Protein AF-0000000087714500 (afdb_homodimer)

Structure (mmCIF, N/CA/C/O backbone):
data_AF-0000000087714500-model_v1
#
loop_
_entity.id
_entity.type
_entity.pdbx_description
1 polymer 'MIase like protein'
#
loop_
_atom_site.group_PDB
_atom_site.id
_atom_site.type_symbol
_atom_site.label_atom_id
_atom_site.label_alt_id
_atom_site.label_comp_id
_atom_site.label_asym_id
_atom_site.label_entity_id
_atom_site.label_seq_id
_atom_site.pdbx_PDB_ins_code
_atom_site.Cartn_x
_atom_site.Cartn_y
_atom_site.Cartn_z
_atom_site.occupancy
_atom_site.B_iso_or_equiv
_atom_site.auth_seq_id
_atom_site.auth_comp_id
_atom_site.auth_asym_id
_atom_site.auth_atom_id
_atom_site.pdbx_PDB_model_num
ATOM 1 N N . MET A 1 1 ? -14.469 1.144 -5.785 1 96.19 1 MET A N 1
ATOM 2 C CA . MET A 1 1 ? -13.891 1.275 -4.449 1 96.19 1 MET A CA 1
ATOM 3 C C . MET A 1 1 ? -12.492 0.676 -4.402 1 96.19 1 MET A C 1
ATOM 5 O O . MET A 1 1 ? -12.242 -0.379 -4.988 1 96.19 1 MET A O 1
ATOM 9 N N . LEU A 1 2 ? -11.625 1.388 -3.674 1 98 2 LEU A N 1
ATOM 10 C CA . LEU A 1 2 ? -10.219 0.977 -3.689 1 98 2 LEU A CA 1
ATOM 11 C C . LEU A 1 2 ? -9.867 0.197 -2.428 1 98 2 LEU A C 1
ATOM 13 O O . LEU A 1 2 ? -10.344 0.522 -1.339 1 98 2 LEU A O 1
ATOM 17 N N . TYR A 1 3 ? -8.992 -0.788 -2.623 1 98.62 3 TYR A N 1
ATOM 18 C CA . TYR A 1 3 ? -8.492 -1.609 -1.527 1 98.62 3 TYR A CA 1
ATOM 19 C C . TYR A 1 3 ? -6.996 -1.867 -1.679 1 98.62 3 TYR A C 1
ATOM 21 O O . TYR A 1 3 ? -6.52 -2.184 -2.771 1 98.62 3 TYR A O 1
ATOM 29 N N . LEU A 1 4 ? -6.293 -1.679 -0.633 1 98.69 4 LEU A N 1
ATOM 30 C CA . LEU A 1 4 ? -4.945 -2.234 -0.58 1 98.69 4 LEU A CA 1
ATOM 31 C C . LEU A 1 4 ? -4.977 -3.693 -0.133 1 98.69 4 LEU A C 1
ATOM 33 O O . LEU A 1 4 ? -5.543 -4.012 0.915 1 98.69 4 LEU A O 1
ATOM 37 N N . ILE A 1 5 ? -4.457 -4.516 -0.934 1 98.31 5 ILE A N 1
ATOM 38 C CA . ILE A 1 5 ? -4.355 -5.934 -0.593 1 98.31 5 ILE A CA 1
ATOM 39 C C . ILE A 1 5 ? -2.889 -6.328 -0.46 1 98.31 5 ILE A C 1
ATOM 41 O O . ILE A 1 5 ? -2.096 -6.117 -1.381 1 98.31 5 ILE A O 1
ATOM 45 N N . TRP A 1 6 ? -2.578 -6.809 0.704 1 98.62 6 TRP A N 1
ATOM 46 C CA . TRP A 1 6 ? -1.224 -7.25 1.016 1 98.62 6 TRP A CA 1
ATOM 47 C C . TRP A 1 6 ? -1.158 -8.766 1.122 1 98.62 6 TRP A C 1
ATOM 49 O O . TRP A 1 6 ? -1.784 -9.367 2.002 1 98.62 6 TRP A O 1
ATOM 59 N N . PHE A 1 7 ? -0.385 -9.438 0.23 1 97.69 7 PHE A N 1
ATOM 60 C CA . PHE A 1 7 ? -0.197 -10.883 0.217 1 97.69 7 PHE A CA 1
ATOM 61 C C . PHE A 1 7 ? 1.131 -11.266 0.862 1 97.69 7 PHE A C 1
ATOM 63 O O . PHE A 1 7 ? 2.186 -10.766 0.464 1 97.69 7 PHE A O 1
ATOM 70 N N . LYS A 1 8 ? 1.048 -12.117 1.757 1 98.06 8 LYS A N 1
ATOM 71 C CA . LYS A 1 8 ? 2.24 -12.703 2.365 1 98.06 8 LYS A CA 1
ATOM 72 C C . LYS A 1 8 ? 2.299 -14.211 2.125 1 98.06 8 LYS A C 1
ATOM 74 O O . LYS A 1 8 ? 1.438 -14.953 2.6 1 98.06 8 LYS A O 1
ATOM 79 N N . ILE A 1 9 ? 3.326 -14.602 1.441 1 96.69 9 ILE A N 1
ATOM 80 C CA . ILE A 1 9 ? 3.445 -16 1.029 1 96.69 9 ILE A CA 1
ATOM 81 C C . ILE A 1 9 ? 4.387 -16.734 1.978 1 96.69 9 ILE A C 1
ATOM 83 O O . ILE A 1 9 ? 5.551 -16.359 2.127 1 96.69 9 ILE A O 1
ATOM 87 N N . HIS A 1 10 ? 3.869 -17.672 2.646 1 95.94 10 HIS A N 1
ATOM 88 C CA . HIS A 1 10 ? 4.625 -18.609 3.482 1 95.94 10 HIS A CA 1
ATOM 89 C C . HIS A 1 10 ? 4.789 -19.953 2.801 1 95.94 10 HIS A C 1
ATOM 91 O O . HIS A 1 10 ? 3.818 -20.703 2.66 1 95.94 10 HIS A O 1
ATOM 97 N N . GLN A 1 11 ? 5.941 -20.203 2.445 1 93.75 11 GLN A N 1
ATOM 98 C CA . GLN A 1 11 ? 6.219 -21.438 1.723 1 93.75 11 GLN A CA 1
ATOM 99 C C . GLN A 1 11 ? 6.148 -22.656 2.654 1 93.75 11 GLN A C 1
ATOM 101 O O . GLN A 1 11 ? 6.969 -22.781 3.566 1 93.75 11 GLN A O 1
ATOM 106 N N . PRO A 1 12 ? 5.215 -23.531 2.389 1 92.06 12 PRO A N 1
ATOM 107 C CA . PRO A 1 12 ? 5.184 -24.75 3.201 1 92.06 12 PRO A CA 1
ATOM 108 C C . PRO A 1 12 ? 6.395 -25.641 2.959 1 92.06 12 PRO A C 1
ATOM 110 O O . PRO A 1 12 ? 7.004 -25.594 1.888 1 92.06 12 PRO A O 1
ATOM 113 N N . GLU A 1 13 ? 6.684 -26.484 3.922 1 91.56 13 GLU A N 1
ATOM 114 C CA . GLU A 1 13 ? 7.801 -27.422 3.805 1 91.56 13 GLU A CA 1
ATOM 115 C C . GLU A 1 13 ? 7.598 -28.375 2.639 1 91.56 13 GLU A C 1
ATOM 117 O O . GLU A 1 13 ? 8.57 -28.828 2.016 1 91.56 13 GLU A O 1
ATOM 122 N N . SER A 1 14 ? 6.398 -28.703 2.377 1 91.56 14 SER A N 1
ATOM 123 C CA . SER A 1 14 ? 6.039 -29.688 1.367 1 91.56 14 SER A CA 1
ATOM 124 C C . SER A 1 14 ? 6.215 -29.125 -0.041 1 91.56 14 SER A C 1
ATOM 126 O O . SER A 1 14 ? 6.141 -29.875 -1.022 1 91.56 14 SER A O 1
ATOM 128 N N . ILE A 1 15 ? 6.414 -27.859 -0.258 1 91.38 15 ILE A N 1
ATOM 129 C CA . ILE A 1 15 ? 6.562 -27.188 -1.545 1 91.38 15 ILE A CA 1
ATOM 130 C C . ILE A 1 15 ? 8.016 -26.766 -1.744 1 91.38 15 ILE A C 1
ATOM 132 O O . ILE A 1 15 ? 8.586 -26.062 -0.908 1 91.38 15 ILE A O 1
ATOM 136 N N . THR A 1 16 ? 8.594 -27.234 -2.836 1 93.19 16 THR A N 1
ATOM 137 C CA . THR A 1 16 ? 9.961 -26.828 -3.125 1 93.19 16 THR A CA 1
ATOM 138 C C . THR A 1 16 ? 10.008 -25.391 -3.646 1 93.19 16 THR A C 1
ATOM 140 O O . THR A 1 16 ? 8.977 -24.844 -4.031 1 93.19 16 THR A O 1
ATOM 143 N N . GLN A 1 17 ? 11.234 -24.844 -3.688 1 93.12 17 GLN A N 1
ATOM 144 C CA . GLN A 1 17 ? 11.406 -23.484 -4.219 1 93.12 17 GLN A CA 1
ATOM 145 C C . GLN A 1 17 ? 11.008 -23.422 -5.691 1 93.12 17 GLN A C 1
ATOM 147 O O . GLN A 1 17 ? 10.352 -22.469 -6.117 1 93.12 17 GLN A O 1
ATOM 152 N N . ARG A 1 18 ? 11.422 -24.391 -6.41 1 94 18 ARG A N 1
ATOM 153 C CA . ARG A 1 18 ? 11.102 -24.422 -7.836 1 94 18 ARG A CA 1
ATOM 154 C C . ARG A 1 18 ? 9.594 -24.484 -8.055 1 94 18 ARG A C 1
ATOM 156 O O . ARG A 1 18 ? 9.062 -23.781 -8.922 1 94 18 ARG A O 1
ATOM 163 N N . HIS A 1 19 ? 8.93 -25.281 -7.297 1 94.06 19 HIS A N 1
ATOM 164 C CA . HIS A 1 19 ? 7.477 -25.391 -7.41 1 94.06 19 HIS A CA 1
ATOM 165 C C . HIS A 1 19 ? 6.789 -24.078 -7.062 1 94.06 19 HIS A C 1
ATOM 167 O O . HIS A 1 19 ? 5.848 -23.656 -7.742 1 94.06 19 HIS A O 1
ATOM 173 N N . LEU A 1 20 ? 7.246 -23.484 -6.039 1 94.31 20 LEU A N 1
ATOM 174 C CA . LEU A 1 20 ? 6.703 -22.188 -5.664 1 94.31 20 LEU A CA 1
ATOM 175 C C . LEU A 1 20 ? 6.852 -21.188 -6.809 1 94.31 20 LEU A C 1
ATOM 177 O O . LEU A 1 20 ? 5.926 -20.422 -7.09 1 94.31 20 LEU A O 1
ATOM 181 N N . MET A 1 21 ? 7.992 -21.219 -7.461 1 95.12 21 MET A N 1
ATOM 182 C CA . MET A 1 21 ? 8.227 -20.297 -8.562 1 95.12 21 MET A CA 1
ATOM 183 C C . MET A 1 21 ? 7.285 -20.578 -9.727 1 95.12 21 MET A C 1
ATOM 185 O O . MET A 1 21 ? 6.824 -19.672 -10.406 1 95.12 21 MET A O 1
ATOM 189 N N . GLN A 1 22 ? 6.98 -21.781 -9.922 1 94.88 22 GLN A N 1
ATOM 190 C CA . GLN A 1 22 ? 6.047 -22.156 -10.977 1 94.88 22 GLN A CA 1
ATOM 191 C C . GLN A 1 22 ? 4.641 -21.641 -10.68 1 94.88 22 GLN A C 1
ATOM 193 O O . GLN A 1 22 ? 3.955 -21.156 -11.578 1 94.88 22 GLN A O 1
ATOM 198 N N . ILE A 1 23 ? 4.246 -21.812 -9.469 1 93.88 23 ILE A N 1
ATOM 199 C CA . ILE A 1 23 ? 2.945 -21.297 -9.055 1 93.88 23 ILE A CA 1
ATOM 200 C C . ILE A 1 23 ? 2.904 -19.781 -9.242 1 93.88 23 ILE A C 1
ATOM 202 O O . ILE A 1 23 ? 1.93 -19.25 -9.766 1 93.88 23 ILE A O 1
ATOM 206 N N . TRP A 1 24 ? 3.969 -19.125 -8.812 1 94.06 24 TRP A N 1
ATOM 207 C CA . TRP A 1 24 ? 4.055 -17.672 -8.906 1 94.06 24 TRP A CA 1
ATOM 208 C C . TRP A 1 24 ? 4.016 -17.219 -10.367 1 94.06 24 TRP A C 1
ATOM 210 O O . TRP A 1 24 ? 3.438 -16.172 -10.68 1 94.06 24 TRP A O 1
ATOM 220 N N . GLN A 1 25 ? 4.602 -17.984 -11.211 1 94.75 25 GLN A N 1
ATOM 221 C CA . GLN A 1 25 ? 4.547 -17.672 -12.633 1 94.75 25 GLN A CA 1
ATOM 222 C C . GLN A 1 25 ? 3.107 -17.656 -13.141 1 94.75 25 GLN A C 1
ATOM 224 O O . GLN A 1 25 ? 2.695 -16.734 -13.844 1 94.75 25 GLN A O 1
ATOM 229 N N . ARG A 1 26 ? 2.369 -18.641 -12.781 1 93.56 26 ARG A N 1
ATOM 230 C CA . ARG A 1 26 ? 0.969 -18.734 -13.18 1 93.56 26 ARG A CA 1
ATOM 231 C C . ARG A 1 26 ? 0.16 -17.578 -12.578 1 93.56 26 ARG A C 1
ATOM 233 O O . ARG A 1 26 ? -0.722 -17.031 -13.234 1 93.56 26 ARG A O 1
ATOM 240 N N . GLU A 1 27 ? 0.467 -17.25 -11.328 1 94.44 27 GLU A N 1
ATOM 241 C CA . GLU A 1 27 ? -0.195 -16.109 -10.68 1 94.44 27 GLU A CA 1
ATOM 242 C C . GLU A 1 27 ? 0.058 -14.812 -11.438 1 94.44 27 GLU A C 1
ATOM 244 O O . GLU A 1 27 ? -0.869 -14.039 -11.672 1 94.44 27 GLU A O 1
ATOM 249 N N . ALA A 1 28 ? 1.34 -14.68 -11.789 1 94.75 28 ALA A N 1
ATOM 250 C CA . ALA A 1 28 ? 1.711 -13.461 -12.508 1 94.75 28 ALA A CA 1
ATOM 251 C C . ALA A 1 28 ? 0.986 -13.367 -13.844 1 94.75 28 ALA A C 1
ATOM 253 O O . ALA A 1 28 ? 0.526 -12.289 -14.242 1 94.75 28 ALA A O 1
ATOM 254 N N . GLU A 1 29 ? 0.837 -14.406 -14.523 1 93.81 29 GLU A N 1
ATOM 255 C CA . GLU A 1 29 ? 0.155 -14.445 -15.812 1 93.81 29 GLU A CA 1
ATOM 256 C C . GLU A 1 29 ? -1.329 -14.125 -15.664 1 93.81 29 GLU A C 1
ATOM 258 O O . GLU A 1 29 ? -1.932 -13.523 -16.547 1 93.81 29 GLU A O 1
ATOM 263 N N . ALA A 1 30 ? -1.865 -14.469 -14.562 1 92.69 30 ALA A N 1
ATOM 264 C CA . ALA A 1 30 ? -3.275 -14.195 -14.289 1 92.69 30 ALA A CA 1
ATOM 265 C C . ALA A 1 30 ? -3.486 -12.75 -13.867 1 92.69 30 ALA A C 1
ATOM 267 O O . ALA A 1 30 ? -4.496 -12.133 -14.219 1 92.69 30 ALA A O 1
ATOM 268 N N . ALA A 1 31 ? -2.551 -12.172 -13.148 1 94.31 31 ALA A N 1
ATOM 269 C CA . ALA A 1 31 ? -2.734 -10.867 -12.516 1 94.31 31 ALA A CA 1
ATOM 270 C C . ALA A 1 31 ? -2.387 -9.734 -13.484 1 94.31 31 ALA A C 1
ATOM 272 O O . ALA A 1 31 ? -3.033 -8.688 -13.477 1 94.31 31 ALA A O 1
ATOM 273 N N . LEU A 1 32 ? -1.409 -9.945 -14.344 1 95.06 32 LEU A N 1
ATOM 274 C CA . LEU A 1 32 ? -0.836 -8.875 -15.148 1 95.06 32 LEU A CA 1
ATOM 275 C C . LEU A 1 32 ? -1.864 -8.32 -16.141 1 95.06 32 LEU A C 1
ATOM 277 O O . LEU A 1 32 ? -1.932 -7.109 -16.359 1 95.06 32 LEU A O 1
ATOM 281 N N . PRO A 1 33 ? -2.77 -9.211 -16.75 1 94.06 33 PRO A N 1
ATOM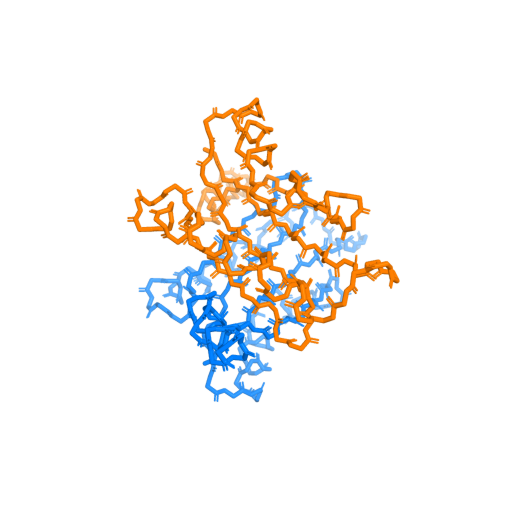 282 C CA . PRO A 1 33 ? -3.834 -8.656 -17.594 1 94.06 33 PRO A CA 1
ATOM 283 C C . PRO A 1 33 ? -4.766 -7.723 -16.828 1 94.06 33 PRO A C 1
ATOM 285 O O . PRO A 1 33 ? -5.246 -6.73 -17.375 1 94.06 33 PRO A O 1
ATOM 288 N N . ALA A 1 34 ? -5.059 -7.988 -15.547 1 93.56 34 ALA A N 1
ATOM 289 C CA . ALA A 1 34 ? -5.926 -7.16 -14.711 1 93.56 34 ALA A CA 1
ATOM 290 C C . ALA A 1 34 ? -5.289 -5.797 -14.453 1 93.56 34 ALA A C 1
ATOM 292 O O . ALA A 1 34 ? -5.996 -4.805 -14.25 1 93.56 34 ALA A O 1
ATOM 293 N N . VAL A 1 35 ? -3.955 -5.742 -14.391 1 94.88 35 VAL A N 1
ATOM 294 C CA . VAL A 1 35 ? -3.234 -4.48 -14.273 1 94.88 35 VAL A CA 1
ATOM 295 C C . VAL A 1 35 ? -3.439 -3.646 -15.531 1 94.88 35 VAL A C 1
ATOM 297 O O . VAL A 1 35 ? -3.781 -2.463 -15.453 1 94.88 35 VAL A O 1
ATOM 300 N N . LYS A 1 36 ? -3.34 -4.242 -16.625 1 94.19 36 LYS A N 1
ATOM 301 C CA . LYS A 1 36 ? -3.475 -3.568 -17.906 1 94.19 36 LYS A CA 1
ATOM 302 C C . LYS A 1 36 ? -4.895 -3.041 -18.109 1 94.19 36 LYS A C 1
ATOM 304 O O . LYS A 1 36 ? -5.09 -1.977 -18.703 1 94.19 36 LYS A O 1
ATOM 309 N N . GLN A 1 37 ? -5.867 -3.746 -17.594 1 94.5 37 GLN A N 1
ATOM 310 C CA . GLN A 1 37 ? -7.27 -3.379 -17.75 1 94.5 37 GLN A CA 1
ATOM 311 C C . GLN A 1 37 ? -7.68 -2.326 -16.734 1 94.5 37 GLN A C 1
ATOM 313 O O . GLN A 1 37 ? -8.781 -1.779 -16.797 1 94.5 37 GLN A O 1
ATOM 318 N N . GLY A 1 38 ? -6.902 -2.141 -15.742 1 93.88 38 GLY A N 1
ATOM 319 C CA . GLY A 1 38 ? -7.145 -1.068 -14.789 1 93.88 38 GLY A CA 1
ATOM 320 C C . GLY A 1 38 ? -7.895 -1.525 -13.555 1 93.88 38 GLY A C 1
ATOM 321 O O . GLY A 1 38 ? -8.219 -0.715 -12.68 1 93.88 38 GLY A O 1
ATOM 322 N N . LYS A 1 39 ? -8.258 -2.73 -13.602 1 95.06 39 LYS A N 1
ATOM 323 C CA . LYS A 1 39 ? -8.883 -3.262 -12.391 1 95.06 39 LYS A CA 1
ATOM 324 C C . LYS A 1 39 ? -7.91 -3.236 -11.211 1 95.06 39 LYS A C 1
ATOM 326 O O . LYS A 1 39 ? -8.312 -2.977 -10.078 1 95.06 39 LYS A O 1
ATOM 331 N N . ILE A 1 40 ? -6.691 -3.625 -11.438 1 96.56 40 ILE A N 1
ATOM 332 C CA . ILE A 1 40 ? -5.59 -3.434 -10.5 1 96.56 40 ILE A CA 1
ATOM 333 C C . ILE A 1 40 ? -4.867 -2.123 -10.812 1 96.56 40 ILE A C 1
ATOM 335 O O . ILE A 1 40 ? -4.273 -1.976 -11.883 1 96.56 40 ILE A O 1
ATOM 339 N N . LYS A 1 41 ? -4.906 -1.205 -9.883 1 97 41 LYS A N 1
ATOM 340 C CA . LYS A 1 41 ? -4.363 0.133 -10.109 1 97 41 LYS A CA 1
ATOM 341 C C . LYS A 1 41 ? -2.854 0.158 -9.898 1 97 41 LYS A C 1
ATOM 343 O O . LYS A 1 41 ? -2.17 1.061 -10.383 1 97 41 LYS A O 1
ATOM 348 N N . GLY A 1 42 ? -2.338 -0.772 -9.133 1 97.5 42 GLY A N 1
ATOM 349 C CA . GLY A 1 42 ? -0.923 -0.968 -8.859 1 97.5 42 GLY A CA 1
ATOM 350 C C . GLY A 1 42 ? -0.609 -2.34 -8.297 1 97.5 42 GLY A C 1
ATOM 351 O O . GLY A 1 42 ? -1.391 -2.887 -7.512 1 97.5 42 GLY A O 1
ATOM 352 N N . LEU A 1 43 ? 0.417 -2.906 -8.68 1 98.38 43 LEU A N 1
ATOM 353 C CA . LEU A 1 43 ? 0.875 -4.227 -8.258 1 98.38 43 LEU A CA 1
ATOM 354 C C . LEU A 1 43 ? 2.395 -4.258 -8.125 1 98.38 43 LEU A C 1
ATOM 356 O O . LEU A 1 43 ? 3.111 -4.027 -9.102 1 98.38 43 LEU A O 1
ATOM 360 N N . TRP A 1 44 ? 2.84 -4.555 -6.91 1 98.62 44 TRP A N 1
ATOM 361 C CA . TRP A 1 44 ? 4.273 -4.469 -6.645 1 98.62 44 TRP A CA 1
ATOM 362 C C . TRP A 1 44 ? 4.746 -5.664 -5.824 1 98.62 44 TRP A C 1
ATOM 364 O O . TRP A 1 44 ? 3.982 -6.23 -5.039 1 98.62 44 TRP A O 1
ATOM 374 N N . LYS A 1 45 ? 5.941 -6.031 -6.051 1 98.56 45 LYS A N 1
ATOM 375 C CA . LYS A 1 45 ? 6.668 -6.992 -5.223 1 98.56 45 LYS A CA 1
ATOM 376 C C . LYS A 1 45 ? 7.504 -6.281 -4.16 1 98.56 45 LYS A C 1
ATOM 378 O O . LYS A 1 45 ? 8.234 -5.332 -4.469 1 98.56 45 LYS A O 1
ATOM 383 N N . VAL A 1 46 ? 7.34 -6.703 -2.877 1 98.44 46 VAL A N 1
ATOM 384 C CA . VAL A 1 46 ? 8.188 -6.176 -1.817 1 98.44 46 VAL A CA 1
ATOM 385 C C . VAL A 1 46 ? 9.594 -6.777 -1.932 1 98.44 46 VAL A C 1
ATOM 387 O O . VAL A 1 46 ? 9.75 -8 -1.943 1 98.44 46 VAL A O 1
ATOM 390 N N . SER A 1 47 ? 10.531 -5.93 -2.037 1 97.44 47 SER A N 1
ATOM 391 C CA . SER A 1 47 ? 11.898 -6.395 -2.234 1 97.44 47 SER A CA 1
ATOM 392 C C . SER A 1 47 ? 12.359 -7.266 -1.07 1 97.44 47 SER A C 1
ATOM 394 O O . SER A 1 47 ? 12.18 -6.902 0.093 1 97.44 47 SER A O 1
ATOM 396 N N . GLY A 1 48 ? 12.891 -8.406 -1.395 1 95.69 48 GLY A N 1
ATOM 397 C CA . GLY A 1 48 ? 13.516 -9.273 -0.408 1 95.69 48 GLY A CA 1
ATOM 398 C C . GLY A 1 48 ? 12.516 -10.109 0.369 1 95.69 48 GLY A C 1
ATOM 399 O O . GLY A 1 48 ? 12.898 -10.945 1.187 1 95.69 48 GLY A O 1
ATOM 400 N N . LYS A 1 49 ? 11.297 -9.883 0.153 1 97.19 49 LYS A N 1
ATOM 401 C CA . LYS A 1 49 ? 10.25 -10.609 0.854 1 97.19 49 LYS A CA 1
ATOM 402 C C . LYS A 1 49 ? 9.32 -11.32 -0.131 1 97.19 49 LYS A C 1
ATOM 404 O O . LYS A 1 49 ? 9.164 -10.883 -1.272 1 97.19 49 LYS A O 1
ATOM 409 N N . ARG A 1 50 ? 8.672 -12.406 0.323 1 96.75 50 ARG A N 1
ATOM 410 C CA . ARG A 1 50 ? 7.645 -13.062 -0.486 1 96.75 50 ARG A CA 1
ATOM 411 C C . ARG A 1 50 ? 6.277 -12.43 -0.255 1 96.75 50 ARG A C 1
ATOM 413 O O . ARG A 1 50 ?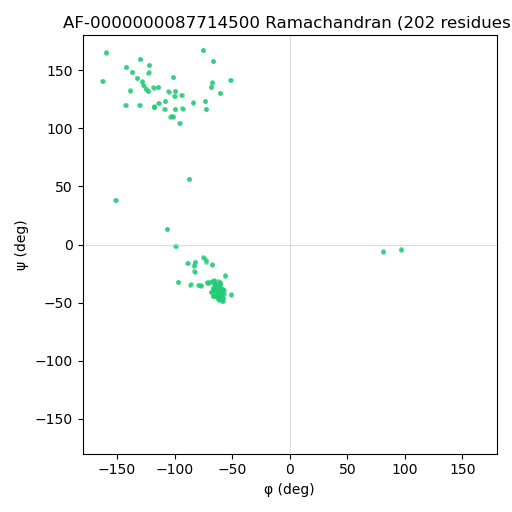 5.344 -13.102 0.184 1 96.75 50 ARG A O 1
ATOM 420 N N . GLU A 1 51 ? 6.355 -11.18 -0.503 1 98.12 51 GLU A N 1
ATOM 421 C CA . GLU A 1 51 ? 5.168 -10.359 -0.284 1 98.12 51 GLU A CA 1
ATOM 422 C C . GLU A 1 51 ? 4.84 -9.523 -1.518 1 98.12 51 GLU A C 1
ATOM 424 O O . GLU A 1 51 ? 5.742 -9.047 -2.209 1 98.12 51 GLU A O 1
ATOM 429 N N . VAL A 1 52 ? 3.547 -9.414 -1.798 1 98.25 52 VAL A N 1
ATOM 430 C CA . VAL A 1 52 ? 3.027 -8.633 -2.914 1 98.25 52 VAL A CA 1
ATOM 431 C C . VAL A 1 52 ? 1.963 -7.66 -2.412 1 98.25 52 VAL A C 1
ATOM 433 O O . VAL A 1 52 ? 1.129 -8.016 -1.577 1 98.25 52 VAL A O 1
ATOM 436 N N . VAL A 1 53 ? 2.041 -6.449 -2.92 1 98.62 53 VAL A N 1
ATOM 437 C CA . VAL A 1 53 ? 1.044 -5.438 -2.576 1 98.62 53 VAL A CA 1
ATOM 438 C C . VAL A 1 53 ? 0.308 -4.988 -3.836 1 98.62 53 VAL A C 1
ATOM 440 O O . VAL A 1 53 ? 0.93 -4.742 -4.871 1 98.62 53 VAL A O 1
ATOM 443 N N . ALA A 1 54 ? -0.999 -4.898 -3.693 1 98.44 54 ALA A N 1
ATOM 444 C CA . ALA A 1 54 ? -1.835 -4.477 -4.816 1 98.44 54 ALA A CA 1
ATOM 445 C C . ALA A 1 54 ? -2.834 -3.408 -4.383 1 98.44 54 ALA A C 1
ATOM 447 O O . ALA A 1 54 ? -3.277 -3.395 -3.23 1 98.44 54 ALA A O 1
ATOM 448 N N . ILE A 1 55 ? -3.082 -2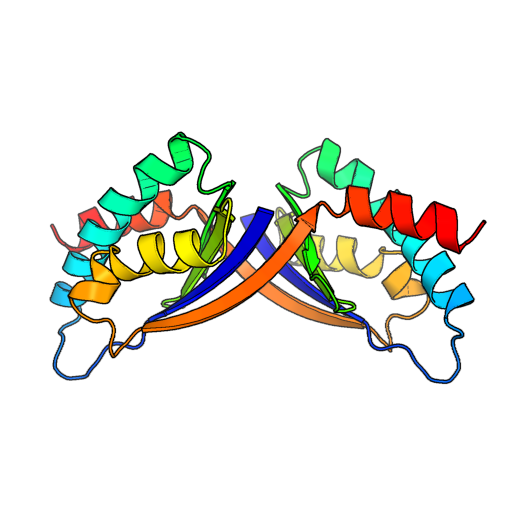.484 -5.246 1 98.56 55 ILE A N 1
ATOM 449 C CA . ILE A 1 55 ? -4.246 -1.61 -5.137 1 98.56 55 ILE A CA 1
ATOM 450 C C . ILE A 1 55 ? -5.332 -2.072 -6.102 1 98.56 55 ILE A C 1
ATOM 452 O O . ILE A 1 55 ? -5.188 -1.937 -7.32 1 98.56 55 ILE A O 1
ATOM 456 N N . LEU A 1 56 ? -6.426 -2.602 -5.57 1 98.06 56 LEU A N 1
ATOM 457 C CA . LEU A 1 56 ? -7.516 -3.182 -6.352 1 98.06 56 LEU A CA 1
ATOM 458 C C . LEU A 1 56 ? -8.727 -2.258 -6.359 1 98.06 56 LEU A C 1
ATOM 460 O O . LEU A 1 56 ? -9.102 -1.7 -5.324 1 98.06 56 LEU A O 1
ATOM 464 N N . ASP A 1 57 ? -9.289 -2.029 -7.531 1 97.69 57 ASP A N 1
ATOM 465 C CA . ASP A 1 57 ? -10.57 -1.348 -7.688 1 97.69 57 ASP A CA 1
ATOM 466 C C . ASP A 1 57 ? -11.711 -2.352 -7.824 1 97.69 57 ASP A C 1
ATOM 468 O O . ASP A 1 57 ? -11.867 -2.986 -8.867 1 97.69 57 ASP A O 1
ATOM 472 N N . ALA A 1 58 ? -12.516 -2.57 -6.824 1 96.81 58 ALA A N 1
ATOM 473 C CA . ALA A 1 58 ? -13.602 -3.547 -6.809 1 96.81 58 ALA A CA 1
ATOM 474 C C . ALA A 1 58 ? -14.945 -2.877 -6.523 1 96.81 58 ALA A C 1
ATOM 476 O O . ALA A 1 58 ? -15.023 -1.97 -5.691 1 96.81 58 ALA A O 1
ATOM 477 N N . ASP A 1 59 ? -15.984 -3.412 -7.074 1 95.5 59 ASP A N 1
ATOM 478 C CA . ASP A 1 59 ? -17.297 -2.773 -6.992 1 95.5 59 ASP A CA 1
ATOM 479 C C . ASP A 1 59 ? -18.047 -3.232 -5.75 1 95.5 59 ASP A C 1
ATOM 481 O O . ASP A 1 59 ? -19.094 -2.674 -5.41 1 95.5 59 ASP A O 1
ATOM 485 N N . SER A 1 60 ? -17.547 -4.352 -5.156 1 95.5 60 SER A N 1
ATOM 486 C CA . SER A 1 60 ? -18.203 -4.906 -3.982 1 95.5 60 SER A CA 1
ATOM 487 C C . SER A 1 60 ? -17.266 -5.805 -3.188 1 95.5 60 SER A C 1
ATOM 489 O O . SER A 1 60 ? -16.219 -6.219 -3.695 1 95.5 60 SER A O 1
ATOM 491 N N . HIS A 1 61 ? -17.703 -6.074 -1.954 1 93.75 61 HIS A N 1
ATOM 492 C CA . HIS A 1 61 ? -16.953 -7.004 -1.125 1 93.75 61 HIS A CA 1
ATOM 493 C C . HIS A 1 61 ? -16.969 -8.414 -1.718 1 93.75 61 HIS A C 1
ATOM 495 O O . HIS A 1 61 ? -15.953 -9.117 -1.679 1 93.75 61 HIS A O 1
ATOM 501 N N . GLU A 1 62 ? -18.109 -8.742 -2.227 1 95.31 62 GLU A N 1
ATOM 502 C CA . GLU A 1 62 ? -18.25 -10.055 -2.838 1 95.31 62 GLU A CA 1
ATOM 503 C C . GLU A 1 62 ? -17.312 -10.219 -4.031 1 95.31 62 GLU A C 1
ATOM 505 O O . GLU A 1 62 ? -16.781 -11.305 -4.266 1 95.31 62 GLU A O 1
ATOM 510 N N . GLU A 1 63 ? -17.141 -9.148 -4.734 1 96.56 63 GLU A N 1
ATOM 511 C CA . GLU A 1 63 ? -16.266 -9.203 -5.895 1 96.56 63 GLU A CA 1
ATOM 512 C C . GLU A 1 63 ? -14.82 -9.477 -5.473 1 96.56 63 GLU A C 1
ATOM 514 O O . GLU A 1 63 ? -14.094 -10.211 -6.152 1 96.56 63 GLU A O 1
ATOM 519 N N . ILE A 1 64 ? -14.406 -8.891 -4.391 1 95.25 64 ILE A N 1
ATOM 520 C CA . ILE A 1 64 ? -13.055 -9.133 -3.885 1 95.25 64 ILE A CA 1
ATOM 521 C C . ILE A 1 64 ? -12.867 -10.617 -3.619 1 95.25 64 ILE A C 1
ATOM 523 O O . ILE A 1 64 ? -11.883 -11.219 -4.07 1 95.25 64 ILE A O 1
ATOM 527 N N . ASP A 1 65 ? -13.852 -11.172 -2.92 1 95.5 65 ASP A N 1
ATOM 528 C CA . ASP A 1 65 ? -13.773 -12.602 -2.609 1 95.5 65 ASP A CA 1
ATOM 529 C C . ASP A 1 65 ? -13.719 -13.438 -3.885 1 95.5 65 ASP A C 1
ATOM 531 O O . ASP A 1 65 ? -12.945 -14.391 -3.975 1 95.5 65 ASP A O 1
ATOM 535 N N . GLN A 1 66 ? -14.508 -13.07 -4.836 1 95.06 66 GLN A N 1
ATOM 536 C CA . GLN A 1 66 ? -14.531 -13.789 -6.102 1 95.06 66 GLN A CA 1
ATOM 537 C C . GLN A 1 66 ? -13.172 -13.734 -6.793 1 95.06 66 GLN A C 1
ATOM 539 O O . GLN A 1 66 ? -12.68 -14.75 -7.289 1 95.06 66 GLN A O 1
ATOM 544 N N . ILE A 1 67 ? -12.602 -12.578 -6.836 1 93.44 67 ILE A N 1
ATOM 545 C CA . ILE A 1 67 ? -11.297 -12.398 -7.465 1 93.44 67 ILE A CA 1
ATOM 546 C C . ILE A 1 67 ? -10.25 -13.234 -6.734 1 93.44 67 ILE A C 1
ATOM 548 O O . ILE A 1 67 ? -9.523 -14.023 -7.352 1 93.44 67 ILE A O 1
ATOM 552 N N . LEU A 1 68 ? -10.234 -13.156 -5.457 1 93.06 68 LEU A N 1
ATOM 553 C CA . LEU A 1 68 ? -9.188 -13.766 -4.648 1 93.06 68 LEU A CA 1
ATOM 554 C C . LEU A 1 68 ? -9.273 -15.289 -4.711 1 93.06 68 LEU A C 1
ATOM 556 O O . LEU A 1 68 ? -8.25 -15.969 -4.809 1 93.06 68 LEU A O 1
ATOM 560 N N . GLU A 1 69 ? -10.484 -15.797 -4.672 1 92.44 69 GLU A N 1
ATOM 561 C CA . GLU A 1 69 ? -10.672 -17.234 -4.621 1 92.44 69 GLU A CA 1
ATOM 562 C C . GLU A 1 69 ? -10.352 -17.891 -5.969 1 92.44 69 GLU A C 1
ATOM 564 O O . GLU A 1 69 ? -10.156 -19.094 -6.051 1 92.44 69 GLU A O 1
ATOM 569 N N . ASN A 1 70 ? -10.25 -17.031 -6.977 1 91.31 70 ASN A N 1
ATOM 570 C CA . ASN A 1 70 ? -9.977 -17.562 -8.305 1 91.31 70 ASN A CA 1
ATOM 571 C C . ASN A 1 70 ? -8.5 -17.422 -8.664 1 91.31 70 ASN A C 1
ATOM 573 O O . ASN A 1 70 ? -8.07 -17.875 -9.734 1 91.31 70 ASN A O 1
ATOM 577 N N . LEU A 1 71 ? -7.75 -16.859 -7.805 1 92.56 71 LEU A N 1
ATOM 578 C CA . LEU A 1 71 ? -6.324 -16.719 -8.078 1 92.56 71 LEU A CA 1
ATOM 579 C C . LEU A 1 71 ? -5.633 -18.078 -8.07 1 92.56 71 LEU A C 1
ATOM 581 O O . LEU A 1 71 ? -5.863 -18.891 -7.168 1 92.56 71 LEU A O 1
ATOM 585 N N . PRO A 1 72 ? -4.781 -18.359 -9.023 1 93.19 72 PRO A N 1
ATOM 586 C CA . PRO A 1 72 ? -4.051 -19.625 -9.07 1 93.19 72 PRO A CA 1
ATOM 587 C C . PRO A 1 72 ? -3.355 -19.953 -7.75 1 93.19 72 PRO A C 1
ATOM 589 O O . PRO A 1 72 ? -3.404 -21.094 -7.293 1 93.19 72 PRO A O 1
ATOM 592 N N . ILE A 1 73 ? -2.732 -19.031 -7.109 1 93.19 73 ILE A N 1
ATOM 593 C CA . ILE A 1 73 ? -1.968 -19.312 -5.898 1 93.19 73 ILE A CA 1
ATOM 594 C C . ILE A 1 73 ? -2.914 -19.734 -4.777 1 93.19 73 ILE A C 1
ATOM 596 O O . ILE A 1 73 ? -2.582 -20.594 -3.965 1 93.19 73 ILE A O 1
ATOM 600 N N . MET A 1 74 ? -4.035 -19.109 -4.75 1 93.19 74 MET A N 1
ATOM 601 C CA . MET A 1 74 ? -5.012 -19.484 -3.725 1 93.19 74 MET A CA 1
ATOM 602 C C . MET A 1 74 ? -5.52 -20.906 -3.941 1 93.19 74 MET A C 1
ATOM 604 O O . MET A 1 74 ? -5.676 -21.656 -2.984 1 93.19 74 MET A O 1
ATOM 608 N N . ARG A 1 75 ? -5.715 -21.297 -5.098 1 92.56 75 ARG A N 1
ATOM 609 C CA . ARG A 1 75 ? -6.207 -22.625 -5.434 1 92.56 75 ARG A CA 1
ATOM 610 C C . ARG A 1 75 ? -5.148 -23.688 -5.16 1 92.56 75 ARG A C 1
ATOM 612 O O . ARG A 1 75 ? -5.469 -24.797 -4.719 1 92.56 75 ARG A O 1
ATOM 619 N N . GLU A 1 76 ? -3.939 -23.328 -5.34 1 91.38 76 GLU A N 1
ATOM 620 C CA . GLU A 1 76 ? -2.877 -24.328 -5.297 1 91.38 76 GLU A CA 1
ATOM 621 C C . GLU A 1 76 ? -2.217 -24.359 -3.922 1 91.38 76 GLU A C 1
ATOM 623 O O . GLU A 1 76 ? -1.762 -25.422 -3.48 1 91.38 76 GLU A O 1
ATOM 628 N N . MET A 1 77 ? -2.15 -23.203 -3.244 1 91.56 77 MET A N 1
ATOM 629 C CA . MET A 1 77 ? -1.413 -23.141 -1.985 1 91.56 77 MET A CA 1
ATOM 630 C C . MET A 1 77 ? -2.002 -22.062 -1.068 1 91.56 77 MET A C 1
ATOM 632 O O . MET A 1 77 ? -1.264 -21.281 -0.474 1 91.56 77 MET A O 1
ATOM 636 N N . GLY A 1 78 ? -3.271 -21.969 -1.096 1 92.44 78 GLY A N 1
ATOM 637 C CA . GLY A 1 78 ? -3.957 -20.969 -0.281 1 92.44 78 GLY A CA 1
ATOM 638 C C . GLY A 1 78 ? -3.621 -21.078 1.194 1 92.44 78 GLY A C 1
ATOM 639 O O . GLY A 1 78 ? -3.666 -20.078 1.919 1 92.44 78 GLY A O 1
ATOM 640 N N . TYR A 1 79 ? -3.242 -22.281 1.662 1 92.94 79 TYR A N 1
ATOM 641 C CA . TYR A 1 79 ? -2.902 -22.516 3.061 1 92.94 79 TYR A CA 1
ATOM 642 C C . TYR A 1 79 ? -1.617 -21.797 3.441 1 92.94 79 TYR A C 1
ATOM 644 O O . TYR A 1 79 ? -1.326 -21.609 4.625 1 92.94 79 TYR A O 1
ATOM 652 N N . GLY A 1 80 ? -0.846 -21.406 2.486 1 94.56 80 GLY A N 1
ATOM 653 C CA . GLY A 1 80 ? 0.404 -20.703 2.727 1 94.56 80 GLY A CA 1
ATOM 654 C C . GLY A 1 80 ? 0.331 -19.234 2.391 1 94.56 80 GLY A C 1
ATOM 655 O O . GLY A 1 80 ? 1.361 -18.578 2.236 1 94.56 80 GLY A O 1
ATOM 656 N N . VAL A 1 81 ? -0.91 -18.719 2.193 1 95.69 81 VAL A N 1
ATOM 657 C CA . VAL A 1 81 ? -1.067 -17.312 1.811 1 95.69 81 VAL A CA 1
ATOM 658 C C . VAL A 1 81 ? -1.857 -16.562 2.887 1 95.69 81 VAL A C 1
ATOM 660 O O . VAL A 1 81 ? -2.982 -16.953 3.217 1 95.69 81 VAL A O 1
ATOM 663 N N . GLU A 1 82 ? -1.204 -15.578 3.463 1 97.44 82 GLU A N 1
ATOM 664 C CA . GLU A 1 82 ? -1.874 -14.641 4.359 1 97.44 82 GLU A CA 1
ATOM 665 C C . GLU A 1 82 ? -2.221 -13.344 3.641 1 97.44 82 GLU A C 1
ATOM 667 O O . GLU A 1 82 ? -1.377 -12.758 2.957 1 97.44 82 GLU A O 1
ATOM 672 N N . ILE A 1 83 ? -3.5 -12.906 3.814 1 97.25 83 ILE A N 1
ATOM 673 C CA . ILE A 1 83 ? -3.953 -11.719 3.102 1 97.25 83 ILE A CA 1
ATOM 674 C C . ILE A 1 83 ? -4.461 -10.68 4.098 1 97.25 83 ILE A C 1
ATOM 676 O O . ILE A 1 83 ? -5.199 -11.016 5.031 1 97.25 83 ILE A O 1
ATOM 680 N N . GLU A 1 84 ? -4.051 -9.492 3.959 1 98 84 GLU A N 1
ATOM 681 C CA . GLU A 1 84 ? -4.613 -8.328 4.641 1 98 84 GLU A CA 1
ATOM 682 C C . GLU A 1 84 ? -5.262 -7.367 3.65 1 98 84 GLU A C 1
ATOM 684 O O . GLU A 1 84 ? -4.711 -7.105 2.578 1 98 84 GLU A O 1
ATOM 689 N N . ILE A 1 85 ? -6.453 -6.906 4.043 1 97.81 85 ILE A N 1
ATOM 690 C CA . ILE A 1 85 ? -7.188 -6.02 3.146 1 97.81 85 ILE A CA 1
ATOM 691 C C . ILE A 1 85 ? -7.539 -4.727 3.877 1 97.81 85 ILE A C 1
ATOM 693 O O . ILE A 1 85 ? -8.039 -4.758 5.004 1 97.81 85 ILE A O 1
ATOM 697 N N . TYR A 1 86 ? -7.289 -3.594 3.174 1 98.19 86 TYR A N 1
ATOM 698 C CA . TYR A 1 86 ? -7.586 -2.279 3.73 1 98.19 86 TYR A CA 1
ATOM 699 C C . TYR A 1 86 ? -8.383 -1.435 2.742 1 98.19 86 TYR A C 1
ATOM 701 O O . TYR A 1 86 ? -7.906 -1.143 1.642 1 98.19 86 TYR A O 1
ATOM 709 N N . PRO A 1 87 ? -9.562 -1.03 3.158 1 98.25 87 PRO A N 1
ATOM 710 C CA . PRO A 1 87 ? -10.281 -0.101 2.283 1 98.25 87 PRO A CA 1
ATOM 711 C C . PRO A 1 87 ? -9.594 1.262 2.184 1 98.25 87 PRO A C 1
ATOM 713 O O . PRO A 1 87 ? -9.078 1.771 3.182 1 98.25 87 PRO A O 1
ATOM 716 N N . LEU A 1 88 ? -9.594 1.781 0.97 1 98.44 88 LEU A N 1
ATOM 717 C CA . LEU A 1 88 ? -8.906 3.037 0.698 1 98.44 88 LEU A CA 1
ATOM 718 C C . LEU A 1 88 ? -9.82 4.008 -0.042 1 98.44 88 LEU A C 1
ATOM 720 O O . LEU A 1 88 ? -10.812 3.598 -0.645 1 98.44 88 LEU A O 1
ATOM 724 N N . HIS A 1 89 ? -9.523 5.219 0.002 1 97.31 89 HIS A N 1
ATOM 725 C CA . HIS A 1 89 ? -10.008 6.219 -0.943 1 97.31 89 HIS A CA 1
ATOM 726 C C . HIS A 1 89 ? -8.922 7.238 -1.277 1 97.31 89 HIS A C 1
ATOM 728 O O . HIS A 1 89 ? -7.973 7.414 -0.51 1 97.31 89 HIS A O 1
ATOM 734 N N . PRO A 1 90 ? -8.984 7.844 -2.475 1 96.38 90 PR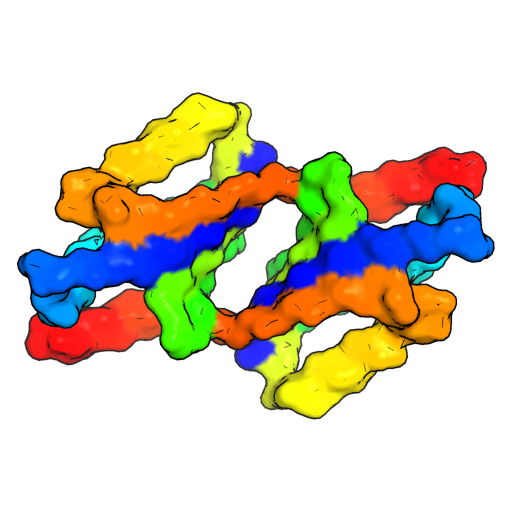O A N 1
ATOM 735 C CA . PRO A 1 90 ? -7.949 8.812 -2.848 1 96.38 90 PRO A CA 1
ATOM 736 C C . PRO A 1 90 ? -7.746 9.891 -1.784 1 96.38 90 PRO A C 1
ATOM 738 O O . PRO A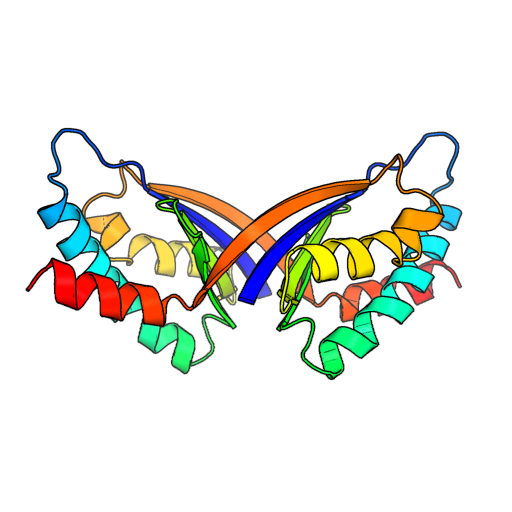 1 90 ? -8.711 10.367 -1.183 1 96.38 90 PRO A O 1
ATOM 741 N N . TYR A 1 91 ? -6.527 10.25 -1.589 1 96.69 91 TYR A N 1
ATOM 742 C CA . TYR A 1 91 ? -6.18 11.227 -0.563 1 96.69 91 TYR A CA 1
ATOM 743 C C . TYR A 1 91 ? -6.863 12.562 -0.825 1 96.69 91 TYR A C 1
ATOM 745 O O . TYR A 1 91 ? -7.238 13.273 0.113 1 96.69 91 TYR A O 1
ATOM 753 N N . GLU A 1 92 ? -7.062 12.891 -2.111 1 95.81 92 GLU A N 1
ATOM 754 C CA . GLU A 1 92 ? -7.719 14.141 -2.484 1 95.81 92 GLU A CA 1
ATOM 755 C C . GLU A 1 92 ? -9.125 14.227 -1.894 1 95.81 92 GLU A C 1
ATOM 757 O O . GLU A 1 92 ? -9.578 15.312 -1.513 1 95.81 92 GLU A O 1
ATOM 762 N N . ASN A 1 93 ? -9.836 13.148 -1.849 1 95.81 93 ASN A N 1
ATOM 763 C CA . ASN A 1 93 ? -11.164 13.125 -1.246 1 95.81 93 ASN A CA 1
ATOM 764 C C . ASN A 1 93 ? -11.117 13.477 0.237 1 95.81 93 ASN A C 1
ATOM 766 O O . ASN A 1 93 ? -11.992 14.188 0.74 1 95.81 93 ASN A O 1
ATOM 770 N N . PHE A 1 94 ? -10.125 12.969 0.865 1 94.94 94 PHE A N 1
ATOM 771 C CA . PHE A 1 94 ? -9.961 13.258 2.283 1 94.94 94 PHE A CA 1
ATOM 772 C C . PHE A 1 94 ? -9.633 14.734 2.5 1 94.94 94 PHE A C 1
ATOM 774 O O . PHE A 1 94 ? -10.148 15.359 3.426 1 94.94 94 PHE A O 1
ATOM 781 N N . TYR A 1 95 ? -8.805 15.258 1.617 1 95.44 95 TYR A N 1
ATOM 782 C CA . TYR A 1 95 ? -8.453 16.672 1.671 1 95.44 95 TYR A CA 1
ATOM 783 C C . TYR A 1 95 ? -9.703 17.547 1.582 1 95.44 95 TYR A C 1
ATOM 785 O O . TYR A 1 95 ? -9.867 18.484 2.359 1 95.44 95 TYR A O 1
ATOM 793 N N . GLU A 1 96 ? -10.602 17.25 0.663 1 95.88 96 GLU A N 1
ATOM 794 C CA . GLU A 1 96 ? -11.844 18 0.509 1 95.88 96 GLU A CA 1
ATOM 795 C C . GLU A 1 96 ? -12.703 17.906 1.768 1 95.88 96 GLU A C 1
ATOM 797 O O . GLU A 1 96 ? -13.328 18.891 2.166 1 95.88 96 GLU A O 1
ATOM 802 N N . LEU A 1 97 ? -12.734 16.734 2.379 1 94.12 97 LEU A N 1
ATOM 803 C CA . LEU A 1 97 ? -13.477 16.531 3.619 1 94.12 97 LEU A CA 1
ATOM 804 C C . LEU A 1 97 ? -12.906 17.391 4.738 1 94.12 97 LEU A C 1
ATOM 806 O O . LEU A 1 97 ? -13.656 18.047 5.477 1 94.12 97 LEU A O 1
ATOM 810 N N . ILE A 1 98 ? -11.586 17.406 4.859 1 94.12 98 ILE A N 1
ATOM 811 C CA . ILE A 1 98 ? -10.914 18.156 5.906 1 94.12 98 ILE A CA 1
ATOM 812 C C . ILE A 1 98 ? -11.219 19.641 5.746 1 94.12 98 ILE A C 1
ATOM 814 O O . ILE A 1 98 ? -11.469 20.344 6.73 1 94.12 98 ILE A O 1
ATOM 818 N N . LYS A 1 99 ? -11.266 20.188 4.555 1 93.69 99 LYS A N 1
ATOM 819 C CA . LYS A 1 99 ? -11.586 21.594 4.309 1 93.69 99 LYS A CA 1
ATOM 820 C C . LYS A 1 99 ? -12.961 21.953 4.879 1 93.69 99 LYS A C 1
ATOM 822 O O . LYS A 1 99 ? -13.141 23.031 5.449 1 93.69 99 LYS A O 1
ATOM 827 N N . LYS A 1 100 ? -13.875 21.047 4.754 1 92.94 100 LYS A N 1
ATOM 828 C CA . LYS A 1 100 ? -15.227 21.266 5.262 1 92.94 100 LYS A CA 1
ATOM 829 C C . LYS A 1 100 ? -15.258 21.219 6.785 1 92.94 100 LYS A C 1
ATOM 831 O O . LYS A 1 100 ? -16.016 21.953 7.418 1 92.94 100 LYS A O 1
ATOM 836 N N . LEU A 1 101 ? -14.391 20.391 7.344 1 89 101 LEU A N 1
ATOM 837 C CA . LEU A 1 101 ? -14.383 20.203 8.789 1 89 101 LEU A CA 1
ATOM 838 C C . LEU A 1 101 ? -13.703 21.375 9.492 1 89 101 LEU A C 1
ATOM 840 O O . LEU A 1 101 ? -14.023 21.688 10.641 1 89 101 LEU A O 1
ATOM 844 N N . VAL A 1 102 ? -12.703 21.875 8.812 1 89.88 102 VAL A N 1
ATOM 845 C CA . VAL A 1 102 ? -11.945 22.953 9.422 1 89.88 102 VAL A CA 1
ATOM 846 C C . VAL A 1 102 ? -12.656 24.297 9.18 1 89.88 102 VAL A C 1
ATOM 848 O O . VAL A 1 102 ? -12.406 25.281 9.875 1 89.88 102 VAL A O 1
ATOM 851 N N . ALA A 1 103 ? -13.531 24.375 8.258 1 84.62 103 ALA A N 1
ATOM 852 C CA . ALA A 1 103 ? -14.289 25.594 7.988 1 84.62 103 ALA A CA 1
ATOM 853 C C . ALA A 1 103 ? -15.266 25.891 9.125 1 84.62 103 ALA A C 1
ATOM 855 O O . ALA A 1 103 ? -15.711 24.984 9.828 1 84.62 103 ALA A O 1
ATOM 856 N N . MET B 1 1 ? 13.438 4.496 -7.797 1 96.19 1 MET B N 1
ATOM 857 C CA . MET B 1 1 ? 13.141 3.367 -6.918 1 96.19 1 MET B CA 1
ATOM 858 C C . MET B 1 1 ? 11.844 3.596 -6.152 1 96.19 1 MET B C 1
ATOM 860 O O . MET B 1 1 ? 11.578 4.707 -5.688 1 96.19 1 MET B O 1
ATOM 864 N N . LEU B 1 2 ? 11.094 2.504 -6.035 1 98 2 LEU B N 1
ATOM 865 C CA . LEU B 1 2 ? 9.766 2.658 -5.449 1 98 2 LEU B CA 1
ATOM 866 C C . LEU B 1 2 ? 9.75 2.203 -3.994 1 98 2 LEU B C 1
ATOM 868 O O . LEU B 1 2 ? 10.414 1.223 -3.641 1 98 2 LEU B O 1
ATOM 872 N N . TYR B 1 3 ? 8.953 2.922 -3.207 1 98.62 3 TYR B N 1
ATOM 873 C CA . TYR B 1 3 ? 8.773 2.602 -1.795 1 98.62 3 TYR B CA 1
ATOM 874 C C . TYR B 1 3 ? 7.309 2.744 -1.391 1 98.62 3 TYR B C 1
ATOM 876 O O . TYR B 1 3 ? 6.648 3.721 -1.756 1 98.62 3 TYR B O 1
ATOM 884 N N . LEU B 1 4 ? 6.82 1.78 -0.717 1 98.69 4 LEU B N 1
ATOM 885 C CA . LEU B 1 4 ? 5.57 1.981 0.008 1 98.69 4 LEU B CA 1
ATOM 886 C C . LEU B 1 4 ? 5.828 2.619 1.369 1 98.69 4 LEU B C 1
ATOM 888 O O . LEU B 1 4 ? 6.629 2.111 2.156 1 98.69 4 LEU B O 1
ATOM 892 N N . ILE B 1 5 ? 5.238 3.723 1.581 1 98.31 5 ILE B N 1
ATOM 893 C CA . ILE B 1 5 ? 5.344 4.398 2.869 1 98.31 5 ILE B CA 1
ATOM 894 C C . ILE B 1 5 ? 3.977 4.418 3.553 1 98.31 5 ILE B C 1
ATOM 896 O O . ILE B 1 5 ? 2.992 4.879 2.973 1 98.31 5 ILE B O 1
ATOM 900 N N . TRP B 1 6 ? 3.963 3.846 4.715 1 98.62 6 TRP B N 1
ATOM 901 C CA . TRP B 1 6 ? 2.748 3.779 5.523 1 98.62 6 TRP B CA 1
ATOM 902 C C . TRP B 1 6 ? 2.85 4.703 6.734 1 98.62 6 TRP B C 1
ATOM 904 O O . TRP B 1 6 ? 3.695 4.5 7.605 1 98.62 6 TRP B O 1
ATOM 914 N N . PHE B 1 7 ? 1.972 5.742 6.816 1 97.62 7 PHE B N 1
ATOM 915 C CA . PHE B 1 7 ? 1.922 6.695 7.922 1 97.62 7 PHE B CA 1
ATOM 916 C C . PHE B 1 7 ? 0.801 6.34 8.891 1 97.62 7 PHE B C 1
ATOM 918 O O . PHE B 1 7 ? -0.355 6.195 8.484 1 97.62 7 PHE B O 1
ATOM 925 N N . LYS B 1 8 ? 1.151 6.246 10.078 1 98.06 8 LYS B N 1
ATOM 926 C CA . LYS B 1 8 ? 0.173 6.074 11.148 1 98.06 8 LYS B CA 1
ATOM 927 C C . LYS B 1 8 ? 0.209 7.246 12.125 1 98.06 8 LYS B C 1
ATOM 929 O O . LYS B 1 8 ? 1.218 7.473 12.797 1 98.06 8 LYS B O 1
ATOM 934 N N . ILE B 1 9 ? -0.901 7.918 12.188 1 96.62 9 ILE B N 1
ATOM 935 C CA . ILE B 1 9 ? -0.97 9.141 12.984 1 96.62 9 ILE B CA 1
ATOM 936 C C . ILE B 1 9 ? -1.62 8.836 14.328 1 96.62 9 ILE B C 1
ATOM 938 O O . ILE B 1 9 ? -2.758 8.367 14.383 1 96.62 9 ILE B O 1
ATOM 942 N N . HIS B 1 10 ? -0.891 9.016 15.352 1 95.88 10 HIS B N 1
ATOM 943 C CA . HIS B 1 10 ? -1.367 8.938 16.734 1 95.88 10 HIS B CA 1
ATOM 944 C C . HIS B 1 10 ? -1.531 10.328 17.344 1 95.88 10 HIS B C 1
ATOM 946 O O . HIS B 1 10 ? -0.543 11.016 17.594 1 95.88 10 HIS B O 1
ATOM 952 N N . GLN B 1 11 ? -2.697 10.656 17.531 1 93.75 11 GLN B N 1
ATOM 953 C CA . GLN B 1 11 ? -2.994 11.992 18.047 1 93.75 11 GLN B CA 1
ATOM 954 C C . GLN B 1 11 ? -2.627 12.102 19.531 1 93.75 11 GLN B C 1
ATOM 956 O O . GLN B 1 11 ? -3.225 11.43 20.375 1 93.75 11 GLN B O 1
ATOM 961 N N . PRO B 1 12 ? -1.672 12.961 19.828 1 92.12 12 PRO B N 1
ATOM 962 C CA . PRO B 1 12 ? -1.369 13.164 21.234 1 92.12 12 PRO B CA 1
ATOM 963 C C . PRO B 1 12 ? -2.518 13.828 22 1 92.12 12 PRO B C 1
ATOM 965 O O . PRO B 1 12 ? -3.332 14.531 21.406 1 92.12 12 PRO B O 1
ATOM 968 N N . GLU B 1 13 ? -2.527 13.641 23.297 1 91.56 13 GLU B N 1
ATOM 969 C CA . GLU B 1 13 ? -3.561 14.234 24.141 1 91.56 13 GLU B CA 1
ATOM 970 C C . GLU B 1 13 ? -3.512 15.758 24.078 1 91.56 13 GLU B C 1
ATOM 972 O O . GLU B 1 13 ? -4.539 16.422 24.219 1 91.56 13 GLU B O 1
ATOM 977 N N . SER B 1 14 ? -2.355 16.281 23.891 1 91.56 14 SER B N 1
ATOM 978 C CA . SER B 1 14 ? -2.123 17.719 23.922 1 91.56 14 SER B CA 1
ATOM 979 C C . SER B 1 14 ? -2.631 18.375 22.641 1 91.56 14 SER B C 1
ATOM 981 O O . SER B 1 14 ? -2.688 19.609 22.562 1 91.56 14 SER B O 1
ATOM 983 N N . ILE B 1 15 ? -2.996 17.672 21.609 1 91.44 15 ILE B N 1
ATOM 984 C CA . ILE B 1 15 ? -3.469 18.188 20.312 1 91.44 15 ILE B CA 1
ATOM 985 C C . ILE B 1 15 ? -4.965 17.922 20.172 1 91.44 15 ILE B C 1
ATOM 987 O O . ILE B 1 15 ? -5.418 16.781 20.297 1 91.44 15 ILE B O 1
ATOM 991 N N . THR B 1 16 ? -5.699 18.984 19.953 1 93.19 16 THR B N 1
ATOM 992 C CA . THR B 1 16 ? -7.133 18.812 19.75 1 93.19 16 THR B CA 1
ATOM 993 C C . THR B 1 16 ? -7.414 18.25 18.359 1 93.19 16 THR B C 1
ATOM 995 O O . THR B 1 16 ? -6.543 18.25 17.484 1 93.19 16 THR B O 1
ATOM 998 N N . GLN B 1 17 ? -8.68 17.797 18.172 1 93.12 17 GLN B N 1
ATOM 999 C CA . GLN B 1 17 ? -9.086 17.281 16.859 1 93.12 17 GLN B CA 1
ATOM 1000 C C . GLN B 1 17 ? -9.008 18.375 15.797 1 93.12 17 GLN B C 1
ATOM 1002 O O . GLN B 1 17 ? -8.547 18.125 14.68 1 93.12 17 GLN B O 1
ATOM 1007 N N . ARG B 1 18 ? -9.469 19.516 16.141 1 93.88 18 ARG B N 1
ATOM 1008 C CA . ARG B 1 18 ? -9.445 20.625 15.195 1 93.88 18 ARG B CA 1
ATOM 1009 C C . ARG B 1 18 ? -8.016 20.969 14.789 1 93.88 18 ARG B C 1
ATOM 1011 O O . ARG B 1 18 ? -7.746 21.188 13.609 1 93.88 18 ARG B O 1
ATOM 1018 N N . HIS B 1 19 ? -7.137 20.984 15.719 1 94.06 19 HIS B N 1
ATOM 1019 C CA . HIS B 1 19 ? -5.738 21.281 15.43 1 94.06 19 HIS B CA 1
ATOM 1020 C C . HIS B 1 19 ? -5.125 20.219 14.531 1 94.06 19 HIS B C 1
ATOM 1022 O O . HIS B 1 19 ? -4.391 20.531 13.594 1 94.06 19 HIS B O 1
ATOM 1028 N N . LEU B 1 20 ? -5.414 19.016 14.828 1 94.25 20 LEU B N 1
ATOM 1029 C CA . LEU B 1 20 ? -4.934 17.922 13.984 1 94.25 20 LEU B CA 1
ATOM 1030 C C . LEU B 1 20 ? -5.41 18.109 12.547 1 94.25 20 LEU B C 1
ATOM 1032 O O . LEU B 1 20 ? -4.645 17.891 11.609 1 94.25 20 LEU B O 1
ATOM 1036 N N . MET B 1 21 ? -6.656 18.5 12.383 1 95.06 21 MET B N 1
ATOM 1037 C CA . MET B 1 21 ? -7.203 18.688 11.047 1 95.06 21 MET B CA 1
ATOM 1038 C C . MET B 1 21 ? -6.496 19.828 10.328 1 95.06 21 MET B C 1
ATOM 1040 O O . MET B 1 21 ? -6.277 19.766 9.117 1 95.06 21 MET B O 1
ATOM 1044 N N . GLN B 1 22 ? -6.121 20.797 11.039 1 94.81 22 GLN B N 1
ATOM 1045 C CA . GLN B 1 22 ? -5.395 21.922 10.453 1 94.81 22 GLN B CA 1
ATOM 1046 C C . GLN B 1 22 ? -4.016 21.484 9.969 1 94.81 22 GLN B C 1
ATOM 1048 O O . GLN B 1 22 ? -3.576 21.891 8.883 1 94.81 22 GLN B O 1
ATOM 1053 N N . ILE B 1 23 ? -3.371 20.734 10.773 1 93.88 23 ILE B N 1
ATOM 1054 C CA . ILE B 1 23 ? -2.066 20.203 10.391 1 93.88 23 ILE B CA 1
ATOM 1055 C C . ILE B 1 23 ? -2.211 19.328 9.141 1 93.88 23 ILE B C 1
ATOM 1057 O O . ILE B 1 23 ? -1.425 19.453 8.195 1 93.88 23 ILE B O 1
ATOM 1061 N N . TRP B 1 24 ? -3.219 18.5 9.133 1 94 24 TRP B N 1
ATOM 1062 C CA . TRP B 1 24 ? -3.465 17.594 8.016 1 94 24 TRP B CA 1
ATOM 1063 C C . TRP B 1 24 ? -3.766 18.375 6.742 1 94 24 TRP B C 1
ATOM 1065 O O . TRP B 1 24 ? -3.365 17.969 5.648 1 94 24 TRP B O 1
ATOM 1075 N N . GLN B 1 25 ? -4.438 19.453 6.895 1 94.75 25 GLN B N 1
ATOM 1076 C CA . GLN B 1 25 ? -4.711 20.297 5.738 1 94.75 25 GLN B CA 1
ATOM 1077 C C . GLN B 1 25 ? -3.414 20.797 5.105 1 94.75 25 GLN B C 1
ATOM 1079 O O . GLN B 1 25 ? -3.246 20.734 3.887 1 94.75 25 GLN B O 1
ATOM 1084 N N . ARG B 1 26 ? -2.529 21.266 5.93 1 93.62 26 ARG B N 1
ATOM 1085 C CA . ARG B 1 26 ? -1.24 21.734 5.441 1 93.62 26 ARG B CA 1
ATOM 1086 C C . ARG B 1 26 ? -0.438 20.609 4.812 1 93.62 26 ARG B C 1
ATOM 1088 O O . ARG B 1 26 ? 0.237 20.812 3.799 1 93.62 26 ARG B O 1
ATOM 1095 N N . GLU B 1 27 ? -0.514 19.422 5.414 1 94.5 27 GLU B N 1
ATOM 1096 C CA . GLU B 1 27 ? 0.155 18.25 4.855 1 94.5 27 GLU B CA 1
ATOM 1097 C C . GLU B 1 27 ? -0.373 17.922 3.459 1 94.5 27 GLU B C 1
ATOM 1099 O O . GLU B 1 27 ? 0.406 17.672 2.539 1 94.5 27 GLU B O 1
ATOM 1104 N N . ALA B 1 28 ? -1.701 17.984 3.4 1 94.62 28 ALA B N 1
ATOM 1105 C CA . ALA B 1 28 ? -2.326 17.672 2.117 1 94.62 28 ALA B CA 1
ATOM 1106 C C . ALA B 1 28 ? -1.907 18.672 1.046 1 94.62 28 ALA B C 1
ATOM 1108 O O . ALA B 1 28 ? -1.645 18.297 -0.098 1 94.62 28 ALA B O 1
ATOM 1109 N N . GLU B 1 29 ? -1.807 19.859 1.35 1 93.81 29 GLU B N 1
ATOM 1110 C CA . GLU B 1 29 ? -1.405 20.906 0.417 1 93.81 29 GLU B CA 1
ATOM 1111 C C . GLU B 1 29 ? 0.04 20.719 -0.036 1 93.81 29 GLU B C 1
ATOM 1113 O O . GLU B 1 29 ? 0.387 21.047 -1.174 1 93.81 29 GLU B O 1
ATOM 1118 N N . ALA B 1 30 ? 0.815 20.188 0.812 1 92.69 30 ALA B N 1
ATOM 1119 C CA . ALA B 1 30 ? 2.221 19.938 0.495 1 92.69 30 ALA B CA 1
ATOM 1120 C C . ALA B 1 30 ? 2.375 18.688 -0.358 1 92.69 30 ALA B C 1
ATOM 1122 O O . ALA B 1 30 ? 3.23 18.641 -1.247 1 92.69 30 ALA B O 1
ATOM 1123 N N . ALA B 1 31 ? 1.557 17.688 -0.145 1 94.25 31 ALA B N 1
ATOM 1124 C CA . ALA B 1 31 ? 1.743 16.359 -0.748 1 94.25 31 ALA B CA 1
ATOM 1125 C C . ALA B 1 31 ? 1.098 16.297 -2.129 1 94.25 31 ALA B C 1
ATOM 1127 O O . ALA B 1 31 ? 1.629 15.656 -3.037 1 94.25 31 ALA B O 1
ATOM 1128 N N . LEU B 1 32 ? -0.012 16.984 -2.316 1 95.06 32 LEU B N 1
ATOM 1129 C CA . LEU B 1 32 ? -0.841 16.812 -3.504 1 95.06 32 LEU B CA 1
ATOM 1130 C C . LEU B 1 32 ? -0.097 17.281 -4.754 1 95.06 32 LEU B C 1
ATOM 1132 O O . LEU B 1 32 ? -0.194 16.641 -5.809 1 95.06 32 LEU B O 1
ATOM 1136 N N . PRO B 1 33 ? 0.75 18.422 -4.672 1 94.06 33 PRO B N 1
ATOM 1137 C CA . PRO B 1 33 ? 1.556 18.766 -5.844 1 94.06 33 PRO B CA 1
ATOM 1138 C C . PRO B 1 33 ? 2.533 17.672 -6.242 1 94.06 33 PRO B C 1
ATOM 1140 O O . PRO B 1 33 ? 2.791 17.469 -7.43 1 94.06 33 PRO B O 1
ATOM 1143 N N . ALA B 1 34 ? 3.105 16.922 -5.293 1 93.62 34 ALA B N 1
ATOM 1144 C CA . ALA B 1 34 ? 4.047 15.836 -5.559 1 93.62 34 ALA B CA 1
ATOM 1145 C C . ALA B 1 34 ? 3.357 14.672 -6.27 1 93.62 34 ALA B C 1
ATOM 1147 O O . ALA B 1 34 ? 3.994 13.938 -7.023 1 93.62 34 ALA B O 1
ATOM 1148 N N . VAL B 1 35 ? 2.064 14.469 -5.996 1 94.94 35 VAL B N 1
ATOM 1149 C CA . VAL B 1 35 ? 1.272 13.469 -6.707 1 94.94 35 VAL B CA 1
ATOM 1150 C C . VAL B 1 35 ? 1.13 13.867 -8.172 1 94.94 35 VAL B C 1
ATOM 1152 O O . VAL B 1 35 ? 1.372 13.062 -9.07 1 94.94 35 VAL B O 1
ATOM 1155 N N . LYS B 1 36 ? 0.861 15.07 -8.398 1 94.19 36 LYS B N 1
ATOM 1156 C CA . LYS B 1 36 ? 0.659 15.586 -9.75 1 94.19 36 LYS B CA 1
ATOM 1157 C C . LYS B 1 36 ? 1.948 15.523 -10.562 1 94.19 36 LYS B C 1
ATOM 1159 O O . LYS B 1 36 ? 1.916 15.273 -11.766 1 94.19 36 LYS B O 1
ATOM 1164 N N . GLN B 1 37 ? 3.068 15.703 -9.922 1 94.56 37 GLN B N 1
ATOM 1165 C CA . GLN B 1 37 ? 4.367 15.711 -10.586 1 94.56 37 GLN B CA 1
ATOM 1166 C C . GLN B 1 37 ? 4.887 14.289 -10.805 1 94.56 37 GLN B C 1
ATOM 1168 O O . GLN B 1 37 ? 5.895 14.094 -11.477 1 94.56 37 GLN B O 1
ATOM 1173 N N . GLY B 1 38 ? 4.32 13.359 -10.148 1 93.88 38 GLY B N 1
ATOM 1174 C CA . GLY B 1 38 ? 4.656 11.961 -10.391 1 93.88 38 GLY B CA 1
ATOM 1175 C C . GLY B 1 38 ? 5.688 11.422 -9.414 1 93.88 38 GLY B C 1
ATOM 1176 O O . GLY B 1 38 ? 6.105 10.266 -9.523 1 93.88 38 GLY B O 1
ATOM 1177 N N . LYS B 1 39 ? 6.141 12.289 -8.617 1 95.06 39 LYS B N 1
ATOM 1178 C CA . LYS B 1 39 ? 7.051 11.805 -7.582 1 95.06 39 LYS B CA 1
ATOM 1179 C C . LYS B 1 39 ? 6.348 10.82 -6.652 1 95.06 39 LYS B C 1
ATOM 1181 O O . LYS B 1 39 ? 6.953 9.844 -6.203 1 95.06 39 LYS B O 1
ATOM 1186 N N . ILE B 1 40 ? 5.152 11.125 -6.27 1 96.56 40 ILE B N 1
ATOM 1187 C CA . ILE B 1 40 ? 4.258 10.203 -5.586 1 96.56 40 ILE B CA 1
ATOM 1188 C C . ILE B 1 40 ? 3.365 9.5 -6.609 1 96.56 40 ILE B C 1
ATOM 1190 O O . ILE B 1 40 ? 2.547 10.141 -7.273 1 96.56 40 ILE B O 1
ATOM 1194 N N . LYS B 1 41 ? 3.5 8.203 -6.691 1 96.94 41 LYS B N 1
ATOM 1195 C CA . LYS B 1 41 ? 2.801 7.434 -7.715 1 96.94 41 LYS B CA 1
ATOM 1196 C C . LYS B 1 41 ? 1.37 7.121 -7.285 1 96.94 41 LYS B C 1
ATOM 1198 O O . LYS B 1 41 ? 0.518 6.812 -8.117 1 96.94 41 LYS B O 1
ATOM 1203 N N . GLY B 1 42 ? 1.112 7.129 -6.008 1 97.5 42 GLY B N 1
ATOM 1204 C CA . GLY B 1 42 ? -0.189 6.926 -5.395 1 97.5 42 GLY B CA 1
ATOM 1205 C C . GLY B 1 42 ? -0.245 7.383 -3.947 1 97.5 42 GLY B C 1
ATOM 1206 O O . GLY B 1 42 ? 0.728 7.23 -3.205 1 97.5 42 GLY B O 1
ATOM 1207 N N . LEU B 1 43 ? -1.266 7.953 -3.559 1 98.38 43 LEU B N 1
ATOM 1208 C CA . LEU B 1 43 ? -1.498 8.469 -2.213 1 98.38 43 LEU B CA 1
ATOM 1209 C C . LEU B 1 43 ? -2.945 8.25 -1.789 1 98.38 43 LEU B C 1
ATOM 1211 O O . LEU B 1 43 ? -3.869 8.75 -2.434 1 98.38 43 LEU B O 1
ATOM 1215 N N . TRP B 1 44 ? -3.098 7.5 -0.7 1 98.62 44 TRP B N 1
ATOM 1216 C CA . TRP B 1 44 ? -4.445 7.113 -0.298 1 98.62 44 TRP B CA 1
ATOM 1217 C C . TRP B 1 44 ? -4.625 7.254 1.211 1 98.62 44 TRP B C 1
ATOM 1219 O O . TRP B 1 44 ? -3.664 7.109 1.972 1 98.62 44 TRP B O 1
ATOM 1229 N N . LYS B 1 45 ? -5.797 7.562 1.588 1 98.5 45 LYS B N 1
ATOM 1230 C CA . LYS B 1 45 ? -6.242 7.516 2.977 1 98.5 45 LYS B CA 1
ATOM 1231 C C . LYS B 1 45 ? -6.902 6.18 3.299 1 98.5 45 LYS B C 1
ATOM 1233 O O . LYS B 1 45 ? -7.766 5.711 2.553 1 98.5 45 LYS B O 1
ATOM 1238 N N . VAL B 1 46 ? -6.441 5.516 4.398 1 98.44 46 VAL B N 1
ATOM 1239 C CA . VAL B 1 46 ? -7.102 4.297 4.859 1 98.44 46 VAL B CA 1
ATOM 1240 C C . VAL B 1 46 ? -8.43 4.652 5.52 1 98.44 46 VAL B C 1
ATOM 1242 O O . VAL B 1 46 ? -8.469 5.449 6.461 1 98.44 46 VAL B O 1
ATOM 1245 N N . SER B 1 47 ? -9.453 4.082 5.023 1 97.44 47 SER B N 1
ATOM 1246 C CA . SER B 1 47 ? -10.781 4.414 5.527 1 97.44 47 SER B CA 1
ATOM 1247 C C . SER B 1 47 ? -10.906 4.078 7.012 1 97.44 47 SER B C 1
ATOM 1249 O O . SER B 1 47 ? -10.523 2.99 7.441 1 97.44 47 SER B O 1
ATOM 1251 N N . GLY B 1 48 ? -11.383 5.035 7.766 1 95.62 48 GLY B N 1
ATOM 1252 C CA . GLY B 1 48 ? -11.703 4.816 9.164 1 95.62 48 GLY B CA 1
ATOM 1253 C C . GLY B 1 48 ? -10.492 4.887 10.07 1 95.62 48 GLY B C 1
ATOM 1254 O O . GLY B 1 48 ? -10.617 4.797 11.297 1 95.62 48 GLY B O 1
ATOM 1255 N N . LYS B 1 49 ? -9.375 4.996 9.516 1 97.12 49 LYS B N 1
ATOM 1256 C CA . LYS B 1 49 ? -8.141 5.059 10.289 1 97.12 49 LYS B CA 1
ATOM 1257 C C . LYS B 1 49 ? -7.371 6.348 9.992 1 97.12 49 LYS B C 1
ATOM 1259 O O . LYS B 1 49 ? -7.5 6.918 8.906 1 97.12 49 LYS B O 1
ATOM 1264 N N . ARG B 1 50 ? -6.543 6.785 10.953 1 96.69 50 ARG B N 1
ATOM 1265 C CA . ARG B 1 50 ? -5.648 7.914 10.711 1 96.69 50 ARG B CA 1
ATOM 1266 C C . ARG B 1 50 ? -4.332 7.449 10.102 1 96.69 50 ARG B C 1
ATOM 1268 O O . ARG B 1 50 ? -3.266 7.66 10.688 1 96.69 50 ARG B O 1
ATOM 1275 N N . GLU B 1 51 ? -4.566 6.797 9.039 1 98.12 51 GLU B N 1
ATOM 1276 C CA . GLU B 1 51 ? -3.443 6.199 8.32 1 98.12 51 GLU B CA 1
ATOM 1277 C C . GLU B 1 51 ? -3.459 6.594 6.844 1 98.12 51 GLU B C 1
ATOM 1279 O O . GLU B 1 51 ? -4.527 6.707 6.238 1 98.12 51 GLU B O 1
ATOM 1284 N N . VAL B 1 52 ? -2.27 6.863 6.312 1 98.25 52 VAL B N 1
ATOM 1285 C CA . VAL B 1 52 ? -2.072 7.219 4.914 1 98.25 52 VAL B CA 1
ATOM 1286 C C . VAL B 1 52 ? -1.024 6.301 4.289 1 98.25 52 VAL B C 1
ATOM 1288 O O . VAL B 1 52 ? -0.005 5.996 4.914 1 98.25 52 VAL B O 1
ATOM 1291 N N . VAL B 1 53 ? -1.321 5.855 3.08 1 98.62 53 VAL B N 1
ATOM 1292 C CA . VAL B 1 53 ? -0.375 5.027 2.342 1 98.62 53 VAL B CA 1
ATOM 1293 C C . VAL B 1 53 ? 0.037 5.73 1.053 1 98.62 53 VAL B C 1
ATOM 1295 O O . VAL B 1 53 ? -0.807 6.281 0.341 1 98.62 53 VAL B O 1
ATOM 1298 N N . ALA B 1 54 ? 1.339 5.695 0.808 1 98.44 54 ALA B N 1
ATOM 1299 C CA . ALA B 1 54 ? 1.882 6.328 -0.391 1 98.44 54 ALA B CA 1
ATOM 1300 C C . ALA B 1 54 ? 2.844 5.391 -1.117 1 98.44 54 ALA B C 1
ATOM 1302 O O . ALA B 1 54 ? 3.514 4.57 -0.488 1 98.44 54 ALA B O 1
ATOM 1303 N N . ILE B 1 55 ? 2.812 5.441 -2.408 1 98.56 55 ILE B N 1
ATOM 1304 C CA . ILE B 1 55 ? 3.885 4.887 -3.227 1 98.56 55 ILE B CA 1
ATOM 1305 C C . ILE B 1 55 ? 4.789 6.012 -3.725 1 98.56 55 ILE B C 1
ATOM 1307 O O . ILE B 1 55 ? 4.391 6.805 -4.578 1 98.56 55 ILE B O 1
ATOM 1311 N N . LEU B 1 56 ? 6.016 6.074 -3.203 1 98.06 56 LEU B N 1
ATOM 1312 C CA . LEU B 1 56 ? 6.969 7.141 -3.492 1 98.06 56 LEU B CA 1
ATOM 1313 C C . LEU B 1 56 ? 8.062 6.656 -4.438 1 98.06 56 LEU B C 1
ATOM 1315 O O . LEU B 1 56 ? 8.586 5.551 -4.273 1 98.06 56 LEU B O 1
ATOM 1319 N N . ASP B 1 57 ? 8.336 7.414 -5.473 1 97.69 57 ASP B N 1
ATOM 1320 C CA . ASP B 1 57 ? 9.492 7.207 -6.344 1 97.69 57 ASP B CA 1
ATOM 1321 C C . ASP B 1 57 ? 10.664 8.078 -5.922 1 97.69 57 ASP B C 1
ATOM 1323 O O . ASP B 1 57 ? 10.656 9.297 -6.148 1 97.69 57 ASP B O 1
ATOM 1327 N N . ALA B 1 58 ? 11.688 7.559 -5.293 1 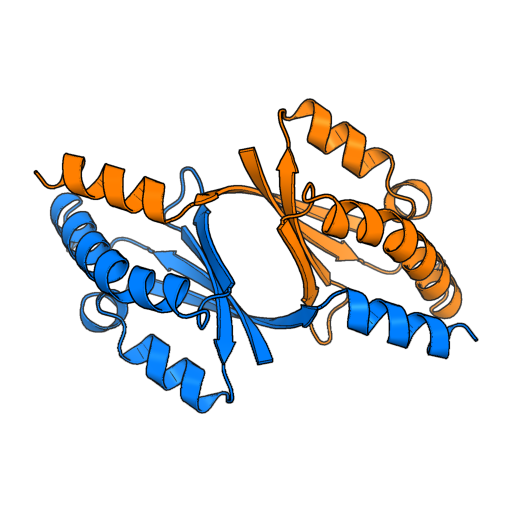96.81 58 ALA B N 1
ATOM 1328 C CA . ALA B 1 58 ? 12.836 8.297 -4.777 1 96.81 58 ALA B CA 1
ATOM 1329 C C . ALA B 1 58 ? 14.141 7.762 -5.367 1 96.81 58 ALA B C 1
ATOM 1331 O O . ALA B 1 58 ? 14.305 6.551 -5.531 1 96.81 58 ALA B O 1
ATOM 1332 N N . ASP B 1 59 ? 15.07 8.633 -5.543 1 95.5 59 ASP B N 1
ATOM 1333 C CA . ASP B 1 59 ? 16.312 8.266 -6.234 1 95.5 59 ASP B CA 1
ATOM 1334 C C . ASP B 1 59 ? 17.344 7.723 -5.258 1 95.5 59 ASP B C 1
ATOM 1336 O O . ASP B 1 59 ? 18.375 7.199 -5.672 1 95.5 59 ASP B O 1
ATOM 1340 N N . SER B 1 60 ? 17.078 7.98 -3.943 1 95.5 60 SER B N 1
ATOM 1341 C CA . SER B 1 60 ? 18.016 7.535 -2.92 1 95.5 60 SER B CA 1
ATOM 1342 C C . SER B 1 60 ? 17.344 7.453 -1.552 1 95.5 60 SER B C 1
ATOM 1344 O O . SER B 1 60 ? 16.266 8.008 -1.352 1 95.5 60 SER B O 1
ATOM 1346 N N . HIS B 1 61 ? 18.078 6.758 -0.667 1 93.81 61 HIS B N 1
ATOM 1347 C CA . HIS B 1 61 ? 17.594 6.688 0.708 1 93.81 61 HIS B CA 1
ATOM 1348 C C . HIS B 1 61 ? 17.609 8.062 1.373 1 93.81 61 HIS B C 1
ATOM 1350 O O . HIS B 1 61 ? 16.703 8.406 2.133 1 93.81 61 HIS B O 1
ATOM 1356 N N . GLU B 1 62 ? 18.64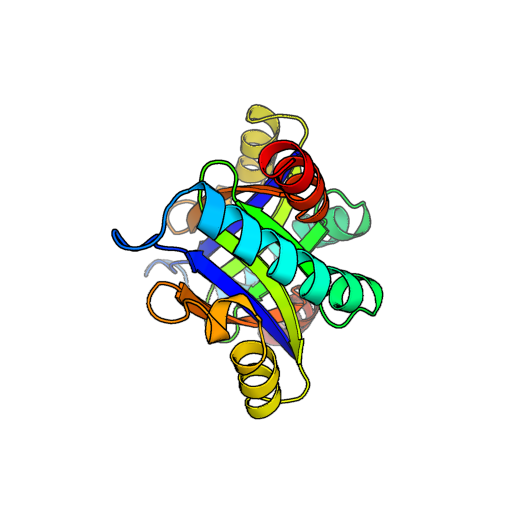1 8.766 1.05 1 95.31 62 GLU B N 1
ATOM 1357 C CA . GLU B 1 62 ? 18.781 10.109 1.608 1 95.31 62 GLU B CA 1
ATOM 1358 C C . GLU B 1 62 ? 17.625 11.016 1.16 1 95.31 62 GLU B C 1
ATOM 1360 O O . GLU B 1 62 ? 17.172 11.859 1.926 1 95.31 62 GLU B O 1
ATOM 1365 N N . GLU B 1 63 ? 17.219 10.805 -0.046 1 96.5 63 GLU B N 1
ATOM 1366 C CA . GLU B 1 63 ? 16.125 11.617 -0.562 1 96.5 63 GLU B CA 1
ATOM 1367 C C . GLU B 1 63 ? 14.836 11.352 0.208 1 96.5 63 GLU B C 1
ATOM 1369 O O . GLU B 1 63 ? 14.055 12.281 0.469 1 96.5 63 GLU B O 1
ATOM 1374 N N . ILE B 1 64 ? 14.609 10.125 0.556 1 95.25 64 ILE B N 1
ATOM 1375 C CA . ILE B 1 64 ? 13.422 9.781 1.336 1 95.25 64 ILE B CA 1
ATOM 1376 C C . ILE B 1 64 ? 13.43 10.555 2.652 1 95.25 64 ILE B C 1
ATOM 1378 O O . ILE B 1 64 ? 12.438 11.195 3.008 1 95.25 64 ILE B O 1
ATOM 1382 N N . ASP B 1 65 ? 14.586 10.492 3.312 1 95.5 65 ASP B N 1
ATOM 1383 C CA . ASP B 1 65 ? 14.711 11.203 4.582 1 95.5 65 ASP B CA 1
ATOM 1384 C C . ASP B 1 65 ? 14.469 12.695 4.406 1 95.5 65 ASP B C 1
ATOM 1386 O O . ASP B 1 65 ? 13.781 13.32 5.219 1 95.5 65 ASP B O 1
ATOM 1390 N N . GLN B 1 66 ? 15 13.234 3.355 1 95 66 GLN B N 1
ATOM 1391 C CA . GLN B 1 66 ? 14.828 14.656 3.078 1 95 66 GLN B CA 1
ATOM 1392 C C . GLN B 1 66 ? 13.359 15 2.877 1 95 66 GLN B C 1
ATOM 1394 O O . GLN B 1 66 ? 12.867 15.992 3.42 1 95 66 GLN B O 1
ATOM 1399 N N . ILE B 1 67 ? 12.68 14.211 2.107 1 93.44 67 ILE B N 1
ATOM 1400 C CA . ILE B 1 67 ? 11.266 14.438 1.84 1 93.44 67 ILE B CA 1
ATOM 1401 C C . ILE B 1 67 ? 10.477 14.344 3.143 1 93.44 67 ILE B C 1
ATOM 1403 O O . ILE B 1 67 ? 9.711 15.25 3.475 1 93.44 67 ILE B O 1
ATOM 1407 N N . LEU B 1 68 ? 10.727 13.352 3.906 1 93.06 68 LEU B N 1
ATOM 1408 C CA . LEU B 1 68 ? 9.93 13.055 5.094 1 93.06 68 LEU B CA 1
ATOM 1409 C C . LEU B 1 68 ? 10.141 14.125 6.168 1 93.06 68 LEU B C 1
ATOM 1411 O O . LEU B 1 68 ? 9.188 14.555 6.82 1 93.06 68 LEU B O 1
ATOM 1415 N N . GLU B 1 69 ? 11.383 14.547 6.312 1 92.31 69 GLU B N 1
ATOM 1416 C CA . GLU B 1 69 ? 11.711 15.492 7.379 1 92.31 69 GLU B CA 1
ATOM 1417 C C . GLU B 1 69 ? 11.172 16.875 7.066 1 92.31 69 GLU B C 1
ATOM 1419 O O . GLU B 1 69 ? 11.078 17.734 7.953 1 92.31 69 GLU B O 1
ATOM 1424 N N . ASN B 1 70 ? 10.797 17.047 5.801 1 91.44 70 ASN B N 1
ATOM 1425 C CA . ASN B 1 70 ? 10.297 18.375 5.41 1 91.44 70 ASN B CA 1
ATOM 1426 C C . ASN B 1 70 ? 8.773 18.406 5.391 1 91.44 70 ASN B C 1
ATOM 1428 O O . ASN B 1 70 ? 8.18 19.453 5.133 1 91.44 70 ASN B O 1
ATOM 1432 N N . LEU B 1 71 ? 8.172 17.312 5.676 1 92.69 71 LEU B N 1
ATOM 1433 C CA . LEU B 1 71 ? 6.711 17.297 5.703 1 92.69 71 LEU B CA 1
ATOM 1434 C C . LEU B 1 71 ? 6.176 18.125 6.863 1 92.69 71 LEU B C 1
ATOM 1436 O O . LEU B 1 71 ? 6.66 18 7.992 1 92.69 71 LEU B O 1
ATOM 1440 N N . PRO B 1 72 ? 5.168 18.938 6.633 1 93.31 72 PRO B N 1
ATOM 1441 C CA . PRO B 1 72 ? 4.57 19.734 7.703 1 93.31 72 PRO B CA 1
ATOM 1442 C C . PRO B 1 72 ? 4.203 18.906 8.93 1 93.31 72 PRO B C 1
ATOM 1444 O O . PRO B 1 72 ? 4.457 19.328 10.062 1 93.31 72 PRO B O 1
ATOM 1447 N N . ILE B 1 73 ? 3.635 17.766 8.789 1 93.31 73 ILE B N 1
ATOM 1448 C CA . ILE B 1 73 ? 3.172 16.984 9.922 1 93.31 73 ILE B CA 1
ATOM 1449 C C . ILE B 1 73 ? 4.367 16.516 10.75 1 93.31 73 ILE B C 1
ATOM 1451 O O . ILE B 1 73 ? 4.297 16.453 11.977 1 93.31 73 ILE B O 1
ATOM 1455 N N . MET B 1 74 ? 5.406 16.188 10.086 1 93.25 74 MET B N 1
ATOM 1456 C CA . MET B 1 74 ? 6.602 15.766 10.805 1 93.25 74 MET B CA 1
ATOM 1457 C C . MET B 1 74 ? 7.191 16.922 11.609 1 93.25 74 MET B C 1
ATOM 1459 O O . MET B 1 74 ? 7.621 16.734 12.75 1 93.25 74 MET B O 1
ATOM 1463 N N . ARG B 1 75 ? 7.184 18.062 11.117 1 92.56 75 ARG B N 1
ATOM 1464 C CA . ARG B 1 75 ? 7.723 19.234 11.789 1 92.56 75 ARG B CA 1
ATOM 1465 C C . ARG B 1 75 ? 6.852 19.641 12.977 1 92.56 75 ARG B C 1
ATOM 1467 O O . ARG B 1 75 ? 7.363 20.078 14.008 1 92.56 75 ARG B O 1
ATOM 1474 N N . GLU B 1 76 ? 5.605 19.406 12.836 1 91.44 76 GLU B N 1
ATOM 1475 C CA . GLU B 1 76 ? 4.676 19.938 13.828 1 91.44 76 GLU B CA 1
ATOM 1476 C C . GLU B 1 76 ? 4.316 18.891 14.875 1 91.44 76 GLU B C 1
ATOM 1478 O O . GLU B 1 76 ? 4.059 19.219 16.031 1 91.44 76 GLU B O 1
ATOM 1483 N N . MET B 1 77 ? 4.285 17.609 14.445 1 91.62 77 MET B N 1
ATOM 1484 C CA . MET B 1 77 ? 3.814 16.562 15.352 1 91.62 77 MET B CA 1
ATOM 1485 C C . MET B 1 77 ? 4.473 15.227 15.023 1 91.62 77 MET B C 1
ATOM 1487 O O . MET B 1 77 ? 3.803 14.195 14.969 1 91.62 77 MET B O 1
ATOM 1491 N N . GLY B 1 78 ? 5.691 15.305 14.68 1 92.44 78 GLY B N 1
ATOM 1492 C CA . GLY B 1 78 ? 6.434 14.109 14.32 1 92.44 78 GLY B CA 1
ATOM 1493 C C . GLY B 1 78 ? 6.422 13.047 15.406 1 92.44 78 GLY B C 1
ATOM 1494 O O . GLY B 1 78 ? 6.52 11.852 15.117 1 92.44 78 GLY B O 1
ATOM 1495 N N . TYR B 1 79 ? 6.273 13.469 16.672 1 92.94 79 TYR B N 1
ATOM 1496 C CA . TYR B 1 79 ? 6.254 12.555 17.797 1 92.94 79 TYR B CA 1
ATOM 1497 C C . TYR B 1 79 ? 5.012 11.672 17.781 1 92.94 79 TYR B C 1
ATOM 1499 O O . TYR B 1 79 ? 4.953 10.641 18.453 1 92.94 79 TYR B O 1
ATOM 1507 N N . GLY B 1 80 ? 4.023 12.039 17.047 1 94.5 80 GLY B N 1
ATOM 1508 C CA . GLY B 1 80 ? 2.791 11.281 16.938 1 94.5 80 GLY B CA 1
ATOM 1509 C C . GLY B 1 80 ? 2.654 10.555 15.609 1 94.5 80 GLY B C 1
ATOM 1510 O O . GLY B 1 80 ? 1.558 10.133 15.234 1 94.5 80 GLY B O 1
ATOM 1511 N N . VAL B 1 81 ? 3.771 10.477 14.836 1 95.62 81 VAL B N 1
ATOM 1512 C CA . VAL B 1 81 ? 3.715 9.844 13.516 1 95.62 81 VAL B CA 1
ATOM 1513 C C . VAL B 1 81 ? 4.633 8.625 13.492 1 95.62 81 VAL B C 1
ATOM 1515 O O . VAL B 1 81 ? 5.832 8.734 13.758 1 95.62 81 VAL B O 1
ATOM 1518 N N . GLU B 1 82 ? 4.02 7.492 13.258 1 97.44 82 GLU B N 1
ATOM 1519 C CA . GLU B 1 82 ? 4.77 6.266 13 1 97.44 82 GLU B CA 1
ATOM 1520 C C . GLU B 1 82 ? 4.836 5.969 11.5 1 97.44 82 GLU B C 1
ATOM 1522 O O . GLU B 1 82 ? 3.818 6.016 10.805 1 97.44 82 GLU B O 1
ATOM 1527 N N . ILE B 1 83 ? 6.078 5.668 11.031 1 97.25 83 ILE B N 1
ATOM 1528 C CA . ILE B 1 83 ? 6.258 5.453 9.602 1 97.25 83 ILE B CA 1
ATOM 1529 C C . ILE B 1 83 ? 6.863 4.07 9.359 1 97.25 83 ILE B C 1
ATOM 1531 O O . ILE B 1 83 ? 7.805 3.672 10.047 1 97.25 83 ILE B O 1
ATOM 1535 N N . GLU B 1 84 ? 6.324 3.344 8.47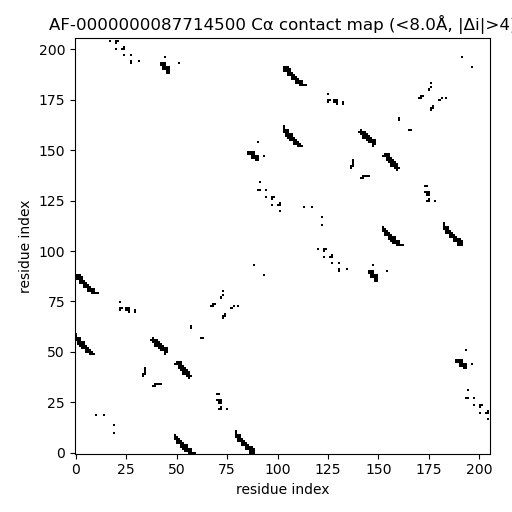7 1 98 84 GLU B N 1
ATOM 1536 C CA . GLU B 1 84 ? 6.906 2.121 7.934 1 98 84 GLU B CA 1
ATOM 1537 C C . GLU B 1 84 ? 7.246 2.281 6.453 1 98 84 GLU B C 1
ATOM 1539 O O . GLU B 1 84 ? 6.465 2.854 5.691 1 98 84 GLU B O 1
ATOM 1544 N N . ILE B 1 85 ? 8.438 1.805 6.109 1 97.75 85 ILE B N 1
ATOM 1545 C CA . ILE B 1 85 ? 8.891 1.952 4.73 1 97.75 85 ILE B CA 1
ATOM 1546 C C . ILE B 1 85 ? 9.258 0.585 4.16 1 97.75 85 ILE B C 1
ATOM 1548 O O . ILE B 1 85 ? 9.977 -0.188 4.801 1 97.75 85 ILE B O 1
ATOM 1552 N N . TYR B 1 86 ? 8.766 0.334 2.918 1 98.19 86 TYR B N 1
ATOM 1553 C CA . TYR B 1 86 ? 9.047 -0.924 2.234 1 98.19 86 TYR B CA 1
ATOM 1554 C C . TYR B 1 86 ? 9.539 -0.676 0.814 1 98.19 86 TYR B C 1
ATOM 1556 O O . TYR B 1 86 ? 8.82 -0.101 -0.008 1 98.19 86 TYR B O 1
ATOM 1564 N N . PRO B 1 87 ? 10.734 -1.145 0.545 1 98.25 87 PRO B N 1
ATOM 1565 C CA . PRO B 1 87 ? 11.172 -1.045 -0.852 1 98.25 87 PRO B CA 1
ATOM 1566 C C . PRO B 1 87 ? 10.359 -1.939 -1.785 1 98.25 87 PRO B C 1
ATOM 1568 O O . PRO B 1 87 ? 10.016 -3.068 -1.421 1 98.25 87 PRO B O 1
ATOM 1571 N N . LEU B 1 88 ? 10.055 -1.39 -2.945 1 98.38 88 LEU B N 1
ATOM 1572 C CA . LEU B 1 88 ? 9.211 -2.088 -3.91 1 98.38 88 LEU B CA 1
ATOM 1573 C C . LEU B 1 88 ? 9.859 -2.1 -5.289 1 98.38 88 LEU B C 1
ATOM 1575 O O . LEU B 1 88 ? 10.734 -1.287 -5.574 1 98.38 88 LEU B O 1
ATOM 1579 N N . HIS B 1 89 ? 9.453 -2.967 -6.094 1 97.31 89 HIS B N 1
ATOM 1580 C CA . HIS B 1 89 ? 9.641 -2.881 -7.535 1 97.31 89 HIS B CA 1
ATOM 1581 C C . HIS B 1 89 ? 8.422 -3.406 -8.281 1 97.31 89 HIS B C 1
ATOM 1583 O O . HIS B 1 89 ? 7.637 -4.184 -7.73 1 97.31 89 HIS B O 1
ATOM 1589 N N . PRO B 1 90 ? 8.172 -2.904 -9.516 1 96.38 90 PRO B N 1
ATOM 1590 C CA . PRO B 1 90 ? 7.004 -3.369 -10.266 1 96.38 90 PRO B CA 1
ATOM 1591 C C . PRO B 1 90 ? 6.918 -4.891 -10.344 1 96.38 90 PRO B C 1
ATOM 1593 O O . PRO B 1 90 ? 7.941 -5.559 -10.508 1 96.38 90 PRO B O 1
ATOM 1596 N N . TYR B 1 91 ? 5.738 -5.387 -10.242 1 96.81 91 TYR B N 1
ATOM 1597 C CA . TYR B 1 91 ? 5.516 -6.828 -10.242 1 96.81 91 TYR B CA 1
ATOM 1598 C C . TYR B 1 91 ? 6.004 -7.457 -11.539 1 96.81 91 TYR B C 1
ATOM 1600 O O . TYR B 1 91 ? 6.496 -8.586 -11.547 1 96.81 91 TYR B O 1
ATOM 1608 N N . GLU B 1 92 ? 5.898 -6.703 -12.641 1 95.81 92 GLU B N 1
ATOM 1609 C CA . GLU B 1 92 ? 6.34 -7.195 -13.938 1 95.81 92 GLU B CA 1
ATOM 1610 C C . GLU B 1 92 ? 7.824 -7.559 -13.914 1 95.81 92 GLU B C 1
ATOM 1612 O O . GLU B 1 92 ? 8.242 -8.516 -14.57 1 95.81 92 GLU B O 1
ATOM 1617 N N . ASN B 1 93 ? 8.633 -6.801 -13.234 1 95.81 93 ASN B N 1
ATOM 1618 C CA . ASN B 1 93 ? 10.055 -7.105 -13.102 1 95.81 93 ASN B CA 1
ATOM 1619 C C . ASN B 1 93 ? 10.281 -8.445 -12.406 1 95.81 93 ASN B C 1
ATOM 1621 O O . ASN B 1 93 ? 11.164 -9.203 -12.789 1 95.81 93 ASN B O 1
ATOM 1625 N N . PHE B 1 94 ? 9.5 -8.664 -11.43 1 95 94 PHE B N 1
ATOM 1626 C CA . PHE B 1 94 ? 9.602 -9.93 -10.703 1 95 94 PHE B CA 1
ATOM 1627 C C . PHE B 1 94 ? 9.188 -11.102 -11.586 1 95 94 PHE B C 1
ATOM 1629 O O . PHE B 1 94 ? 9.828 -12.148 -11.57 1 95 94 PHE B O 1
ATOM 1636 N N . TYR B 1 95 ? 8.148 -10.875 -12.367 1 95.56 95 TYR B N 1
ATOM 1637 C CA . TYR B 1 95 ? 7.691 -11.891 -13.312 1 95.56 95 TYR B CA 1
ATOM 1638 C C . TYR B 1 95 ? 8.805 -12.281 -14.273 1 95.56 95 TYR B C 1
ATOM 1640 O O . TYR B 1 95 ? 9.039 -13.469 -14.508 1 95.56 95 TYR B O 1
ATOM 1648 N N . GLU B 1 96 ? 9.516 -11.312 -14.828 1 95.94 96 GLU B N 1
ATOM 1649 C CA . GLU B 1 96 ? 10.625 -11.578 -15.734 1 95.94 96 GLU B CA 1
ATOM 1650 C C . GLU B 1 96 ? 11.727 -12.367 -15.047 1 95.94 96 GLU B C 1
ATOM 1652 O O . GLU B 1 96 ? 12.336 -13.258 -15.648 1 95.94 96 GLU B O 1
ATOM 1657 N N . LEU B 1 97 ? 12 -12.039 -13.797 1 94.31 97 LEU B N 1
ATOM 1658 C CA . LEU B 1 97 ? 12.992 -12.758 -13.008 1 94.31 97 LEU B CA 1
ATOM 1659 C C . LEU B 1 97 ? 12.586 -14.219 -12.82 1 94.31 97 LEU B C 1
ATOM 1661 O O . LEU B 1 97 ? 13.414 -15.125 -12.984 1 94.31 97 LEU B O 1
ATOM 1665 N N . ILE B 1 98 ? 11.336 -14.438 -12.469 1 94.12 98 ILE B N 1
ATOM 1666 C CA . ILE B 1 98 ? 10.82 -15.781 -12.227 1 94.12 98 ILE B CA 1
ATOM 1667 C C . ILE B 1 98 ? 10.953 -16.625 -13.5 1 94.12 98 ILE B C 1
ATOM 1669 O O . ILE B 1 98 ? 11.32 -17.797 -13.438 1 94.12 98 ILE B O 1
ATOM 1673 N N . LYS B 1 99 ? 10.695 -16.094 -14.672 1 93.81 99 LYS B N 1
ATOM 1674 C CA . LYS B 1 99 ? 10.828 -16.812 -15.93 1 93.81 99 LYS B CA 1
ATOM 1675 C C . LYS B 1 99 ? 12.242 -17.344 -16.109 1 93.81 99 LYS B C 1
ATOM 1677 O O . LYS B 1 99 ? 12.438 -18.469 -16.578 1 93.81 99 LYS B O 1
ATOM 1682 N N . LYS B 1 100 ? 13.195 -16.562 -15.711 1 93 100 LYS B N 1
ATOM 1683 C CA . LYS B 1 100 ? 14.594 -16.969 -15.828 1 93 100 LYS B CA 1
ATOM 1684 C C . LYS B 1 100 ? 14.945 -18.062 -14.828 1 93 100 LYS B C 1
ATOM 1686 O O . LYS B 1 100 ? 15.758 -18.938 -15.125 1 93 100 LYS B O 1
ATOM 1691 N N . LEU B 1 101 ? 14.297 -18 -13.68 1 89.06 101 LEU B N 1
ATOM 1692 C CA . LEU B 1 101 ? 14.602 -18.938 -12.617 1 89.06 101 LEU B CA 1
ATOM 1693 C C . LEU B 1 101 ? 13.977 -20.312 -12.898 1 89.06 101 LEU B C 1
ATOM 1695 O O . LEU B 1 101 ? 14.5 -21.344 -12.461 1 89.06 101 LEU B O 1
ATOM 1699 N N . VAL B 1 102 ? 12.82 -20.25 -13.492 1 90 102 VAL B N 1
ATOM 1700 C CA . VAL B 1 102 ? 12.109 -21.484 -13.75 1 90 102 VAL B CA 1
ATOM 1701 C C . VAL B 1 102 ? 12.625 -22.125 -15.039 1 90 102 VAL B C 1
ATOM 1703 O O . VAL B 1 102 ? 12.43 -23.312 -15.273 1 90 102 VAL B O 1
ATOM 1706 N N . ALA B 1 103 ? 13.273 -21.406 -15.883 1 84.75 103 ALA B N 1
ATOM 1707 C CA . ALA B 1 103 ? 13.844 -21.953 -17.125 1 84.75 103 ALA B CA 1
ATOM 1708 C C . ALA B 1 103 ? 15 -22.891 -16.812 1 84.75 103 ALA B C 1
ATOM 1710 O O . ALA B 1 103 ? 15.664 -22.766 -15.789 1 84.75 103 ALA B O 1
#

pLDDT: mean 95.17, std 2.49, range [84.62, 98.69]

Nearest PDB structures (foldseek):
  3zo7-assembly1_F  TM=8.950E-01  e=2.754E-08  Rhodococcus opacus
  3znu-assembly1_I  TM=8.665E-01  e=2.265E-08  Rhodococcus opacus
  4fpi-assembly1_C  TM=8.638E-01  e=2.581E-08  Rhodococcus opacus
  3znj-assembly1_3  TM=8.615E-01  e=6.019E-08  Rhodococcus opacus
  3znj-assembly3_9  TM=8.599E-01  e=7.318E-08  Rhodococcus opacus

Solvent-accessible surface area (backbone atoms only — not comparable to full-atom values): 10998 Å² total; per-residue (Å²): 86,39,28,41,37,39,39,39,55,46,82,51,89,90,52,51,71,69,56,50,47,53,44,50,52,53,32,45,65,63,49,52,58,38,41,75,72,52,40,28,74,42,54,30,31,36,64,97,48,64,29,38,42,32,35,37,53,38,93,42,73,65,51,49,51,54,54,52,65,65,34,55,44,42,70,75,46,36,91,28,51,47,76,46,81,40,54,34,42,58,36,67,60,52,49,58,51,44,55,62,67,71,96,86,40,29,41,38,40,38,38,56,48,82,50,89,91,52,52,72,67,55,50,46,52,45,50,50,54,31,44,65,62,47,53,60,38,40,75,71,53,41,28,74,42,55,30,31,35,65,97,48,63,30,39,42,32,36,36,52,39,92,42,73,66,50,48,52,54,55,53,65,63,33,54,45,43,70,75,45,38,92,30,51,47,76,45,80,41,55,36,43,58,35,67,61,52,47,57,50,44,54,62,68,73,97

Sequence (206 aa):
MLYLIWFKIHQPESITQRHLMQIWQREAEAALPAVKQGKIKGLWKVSGKREVVAILDADSHEEIDQILENLPIMREMGYGVEIEIYPLHPYENFYELIKKLVAMLYLIWFKIHQPESITQRHLMQIWQREAEAALPAVKQGKIKGLWKVSGKREVVAILDADSHEEIDQILENLPIMREMGYGVEIEIYPLHPYENFYELIKKLVA

Radius of gyration: 18.69 Å; Cα contacts (8 Å, |Δi|>4): 326; chains: 2; bounding box: 37×55×42 Å

Foldseek 3Di:
DKKKKKKAFADDPVADPVRVVVLVVQLCVVCVVCCVVCQWVDWDDDPPGRMIITIGDDPDPVVVVVVVCPGSCCVVPVVRMDMDMDDDDDVVVVVVVVVVVVD/DKKKKKKAFADDPVADPVRVVVLVVQLCVVCVVCCVVCQWVDWDDDPPGRMIITIGDDPDPVRVVVVVCPGSCCVVPVVRMDMDMDDDDDVVVVVVVVVVVVD

Secondary structure (DSSP, 8-state):
-EEEEEEEE---TTS-HHHHHHHHHHHHHHHHHHHHTTSEEEEEEETTSSEEEEEEE-S-HHHHHHHHHTSHHHHHHGGGEEEEEEEEEEHHHHHHHHHHHH-/-EEEEEEEE---TTS-HHHHHHHHHHHHHHHHHHHHTTSEEEEEEETTSSEEEEEEE-S-HHHHHHHHHTSHHHHHHGGGEEEEEEEEEEHHHHHHHHHHHH-

Organism: NCBI:txid1293036

InterPro domains:
  IPR011008 Dimeric alpha-beta barrel [SSF54909] (1-96)
  IPR026029 Muconolactone isomerase domain [PF02426] (1-92)